Protein AF-A0A330LZ28-F1 (afdb_monomer_lite)

InterPro domains:
  IPR025592 Domain of unknown function DUF4347 [PF14252] (84-257)

Structure (mmCIF, N/CA/C/O backbone):
data_AF-A0A330LZ28-F1
#
_entry.id   AF-A0A330LZ28-F1
#
loop_
_atom_site.group_PDB
_atom_site.id
_atom_site.type_symbol
_atom_site.label_atom_id
_atom_site.label_alt_id
_atom_site.label_comp_id
_atom_site.label_asym_id
_atom_site.label_entity_id
_atom_site.label_seq_id
_atom_site.pdbx_PDB_ins_code
_atom_site.Cartn_x
_atom_site.Cartn_y
_atom_site.Cartn_z
_atom_site.occupancy
_atom_site.B_iso_or_equiv
_atom_site.auth_seq_id
_atom_site.auth_comp_id
_atom_site.auth_asym_id
_atom_site.auth_atom_id
_atom_site.pdbx_PDB_model_num
ATOM 1 N N . MET A 1 1 ? -1.054 68.279 38.147 1.00 44.41 1 MET A N 1
ATOM 2 C CA . MET A 1 1 ? -0.330 67.172 38.807 1.00 44.41 1 MET A CA 1
ATOM 3 C C . MET A 1 1 ? -1.171 65.896 38.725 1.00 44.41 1 MET A C 1
ATOM 5 O O . MET A 1 1 ? -1.962 65.645 39.617 1.00 44.41 1 MET A O 1
ATOM 9 N N . LYS A 1 2 ? -1.091 65.166 37.601 1.00 44.94 2 LYS A N 1
ATOM 10 C CA . LYS A 1 2 ? -1.650 63.811 37.381 1.00 44.94 2 LYS A CA 1
ATOM 11 C C . LYS A 1 2 ? -0.916 63.187 36.177 1.00 44.94 2 LYS A C 1
ATOM 13 O O . LYS A 1 2 ? -1.488 63.042 35.106 1.00 44.94 2 LYS A O 1
ATOM 18 N N . LEU A 1 3 ? 0.381 62.918 36.327 1.00 41.97 3 LEU A N 1
ATOM 19 C CA . LEU A 1 3 ? 1.186 62.176 35.338 1.00 41.97 3 LEU A CA 1
ATOM 20 C C . LEU A 1 3 ? 1.828 60.906 35.932 1.00 41.97 3 LEU A C 1
ATOM 22 O O . LEU A 1 3 ? 2.335 60.079 35.183 1.00 41.97 3 LEU A O 1
ATOM 26 N N . ASP A 1 4 ? 1.683 60.671 37.239 1.00 47.91 4 ASP A N 1
ATOM 27 C CA . ASP A 1 4 ? 2.346 59.556 37.933 1.00 47.91 4 ASP A CA 1
ATOM 28 C C . ASP A 1 4 ? 1.531 58.249 37.966 1.00 47.91 4 ASP A C 1
ATOM 30 O O . ASP A 1 4 ? 2.013 57.229 38.448 1.00 47.91 4 ASP A O 1
ATOM 34 N N . LEU A 1 5 ? 0.305 58.235 37.422 1.00 47.84 5 LEU A N 1
ATOM 35 C CA . LEU A 1 5 ? -0.572 57.053 37.474 1.00 47.84 5 LEU A CA 1
ATOM 36 C C . LEU A 1 5 ? -0.539 56.165 36.218 1.00 47.84 5 LEU A C 1
ATOM 38 O O . LEU A 1 5 ? -1.107 55.077 36.233 1.00 47.84 5 LEU A O 1
ATOM 42 N N . ILE A 1 6 ? 0.103 56.601 35.129 1.00 50.81 6 ILE A N 1
ATOM 43 C CA . ILE A 1 6 ? 0.089 55.886 33.834 1.00 50.81 6 ILE A CA 1
ATOM 44 C C . ILE A 1 6 ? 1.321 54.974 33.677 1.00 50.81 6 ILE A C 1
ATOM 46 O O . ILE A 1 6 ? 1.246 53.902 33.075 1.00 50.81 6 ILE A O 1
ATOM 50 N N . TYR A 1 7 ? 2.447 55.352 34.286 1.00 50.38 7 TYR A N 1
ATOM 51 C CA . TYR A 1 7 ? 3.717 54.624 34.214 1.00 50.38 7 TYR A CA 1
ATOM 52 C C . TYR A 1 7 ? 3.671 53.151 34.679 1.00 50.38 7 TYR A C 1
ATOM 54 O O . TYR A 1 7 ? 4.219 52.295 33.976 1.00 50.38 7 TYR A O 1
ATOM 62 N N . PRO A 1 8 ? 3.004 52.793 35.800 1.00 53.44 8 PRO A N 1
ATOM 63 C CA . PRO A 1 8 ? 2.973 51.399 36.248 1.00 53.44 8 PRO A CA 1
ATOM 64 C C . PRO A 1 8 ? 2.146 50.498 35.319 1.00 53.44 8 PRO A C 1
ATOM 66 O O . PRO A 1 8 ? 2.500 49.337 35.118 1.00 53.44 8 PRO A O 1
ATOM 69 N N . TRP A 1 9 ? 1.102 51.032 34.677 1.00 47.72 9 TRP A N 1
ATOM 70 C CA . TRP A 1 9 ? 0.282 50.277 33.725 1.00 47.72 9 TRP A CA 1
ATOM 71 C C . TRP A 1 9 ? 1.016 49.997 32.412 1.00 47.72 9 TRP A C 1
ATOM 73 O O . TRP A 1 9 ? 0.902 48.897 31.880 1.00 47.72 9 TRP A O 1
ATOM 83 N N . ILE A 1 10 ? 1.840 50.931 31.928 1.00 53.31 10 ILE A N 1
ATOM 84 C CA . ILE A 1 10 ? 2.678 50.727 30.732 1.00 53.31 10 ILE A CA 1
ATOM 85 C C . ILE A 1 10 ? 3.751 49.655 30.988 1.00 53.31 10 ILE A C 1
ATOM 87 O O . ILE A 1 10 ? 3.993 48.792 30.140 1.00 53.31 10 ILE A O 1
ATOM 91 N N . LEU A 1 11 ? 4.371 49.653 32.172 1.00 51.84 11 LEU A N 1
ATOM 92 C CA . LEU A 1 11 ? 5.351 48.628 32.550 1.00 51.84 11 LEU A CA 1
ATOM 93 C C . LEU A 1 11 ? 4.713 47.241 32.711 1.00 51.84 11 LEU A C 1
ATOM 95 O O . LEU A 1 11 ? 5.314 46.240 32.323 1.00 51.84 11 LEU A O 1
ATOM 99 N N . LEU A 1 12 ? 3.481 47.168 33.219 1.00 55.78 12 LEU A N 1
ATOM 100 C CA . LEU A 1 12 ? 2.731 45.913 33.304 1.00 55.78 12 LEU A CA 1
ATOM 101 C C . LEU A 1 12 ? 2.303 45.406 31.924 1.00 55.78 12 LEU A C 1
ATOM 103 O O . LEU A 1 12 ? 2.471 44.221 31.641 1.00 55.78 12 LEU A O 1
ATOM 107 N N . LEU A 1 13 ? 1.839 46.295 31.041 1.00 50.72 13 LEU A N 1
ATOM 108 C CA . LEU A 1 13 ? 1.456 45.939 29.675 1.00 50.72 13 LEU A CA 1
ATOM 109 C C . LEU A 1 13 ? 2.663 45.424 28.879 1.00 50.72 13 LEU A C 1
ATOM 111 O O . LEU A 1 13 ? 2.575 44.400 28.211 1.00 50.72 13 LEU A O 1
ATOM 115 N N . THR A 1 14 ? 3.823 46.075 29.003 1.00 52.28 14 THR A N 1
ATOM 116 C CA . THR A 1 14 ? 5.058 45.635 28.331 1.00 52.28 14 THR A CA 1
ATOM 117 C C . THR A 1 14 ? 5.591 44.314 28.889 1.00 52.28 14 THR A C 1
ATOM 119 O O . THR A 1 14 ? 6.052 43.478 28.112 1.00 52.28 14 THR A O 1
ATOM 122 N N . ARG A 1 15 ? 5.476 44.061 30.203 1.00 53.75 15 ARG A N 1
ATOM 123 C CA . ARG A 1 15 ? 5.802 42.749 30.801 1.00 53.75 15 ARG A CA 1
ATOM 124 C C . ARG A 1 15 ? 4.851 41.649 30.338 1.00 53.75 15 ARG A C 1
ATOM 126 O O . ARG A 1 15 ? 5.309 40.549 30.039 1.00 53.75 15 ARG A O 1
ATOM 133 N N . TRP A 1 16 ? 3.558 41.951 30.253 1.00 55.31 16 TRP A N 1
ATOM 134 C CA . TRP A 1 16 ? 2.532 41.013 29.806 1.00 55.31 16 TRP A CA 1
ATOM 135 C C . TRP A 1 16 ? 2.703 40.654 28.325 1.00 55.31 16 TRP A C 1
ATOM 137 O O . TRP A 1 16 ? 2.819 39.477 27.999 1.00 55.31 16 TRP A O 1
ATOM 147 N N . VAL A 1 17 ? 2.876 41.649 27.446 1.00 51.03 17 VAL A N 1
ATOM 148 C CA . VAL A 1 17 ? 3.174 41.452 26.014 1.00 51.03 17 VAL A CA 1
ATOM 149 C C . VAL A 1 17 ? 4.456 40.629 25.835 1.00 51.03 17 VAL A C 1
ATOM 151 O O . VAL A 1 17 ? 4.484 39.672 25.067 1.00 51.03 17 VAL A O 1
ATOM 154 N N . ARG A 1 18 ? 5.517 40.926 26.595 1.00 49.94 18 ARG A N 1
ATOM 155 C CA . ARG A 1 18 ? 6.791 40.195 26.496 1.00 49.94 18 ARG A CA 1
ATOM 156 C C . ARG A 1 18 ? 6.688 38.741 26.965 1.00 49.94 18 ARG A C 1
ATOM 158 O O . ARG A 1 18 ? 7.391 37.897 26.424 1.00 49.94 18 ARG A O 1
ATOM 165 N N . SER A 1 19 ? 5.832 38.446 27.943 1.00 55.16 19 SER A N 1
ATOM 166 C CA . SER A 1 19 ? 5.595 37.080 28.423 1.00 55.16 19 SER A CA 1
ATOM 167 C C . SER A 1 19 ? 4.648 36.290 27.520 1.00 55.16 19 SER A C 1
ATOM 169 O O . SER A 1 19 ? 4.798 35.078 27.415 1.00 55.16 19 SER A O 1
ATOM 171 N N . PHE A 1 20 ? 3.677 36.956 26.893 1.00 53.53 20 PHE A N 1
ATOM 172 C CA . PHE A 1 20 ? 2.659 36.311 26.064 1.00 53.53 20 PHE A CA 1
ATOM 173 C C . PHE A 1 20 ? 3.178 35.984 24.657 1.00 53.53 20 PHE A C 1
ATOM 175 O O . PHE A 1 20 ? 2.853 34.939 24.104 1.00 53.53 20 PHE A O 1
ATOM 182 N N . PHE A 1 21 ? 4.042 36.836 24.094 1.00 47.00 21 PHE A N 1
ATOM 183 C CA . PHE A 1 21 ? 4.591 36.650 22.746 1.00 47.00 21 PHE A CA 1
ATOM 184 C C . PHE A 1 21 ? 5.965 35.965 22.703 1.00 47.00 21 PHE A C 1
ATOM 186 O O . PHE A 1 21 ? 6.439 35.640 21.614 1.00 47.00 21 PHE A O 1
ATOM 193 N N . SER A 1 22 ? 6.609 35.708 23.849 1.00 46.09 22 SER A N 1
ATOM 194 C CA . SER A 1 22 ? 7.903 35.006 23.894 1.00 46.09 22 SER A CA 1
ATOM 195 C C . SER A 1 22 ? 7.905 33.592 23.292 1.00 46.09 22 SER A C 1
ATOM 197 O O . SER A 1 22 ? 8.952 33.224 22.757 1.00 46.09 22 SER A O 1
ATOM 199 N N . PRO A 1 23 ? 6.802 32.810 23.289 1.00 44.66 23 PRO A N 1
ATOM 200 C CA . PRO A 1 23 ? 6.788 31.506 22.630 1.00 44.66 23 PRO A CA 1
ATOM 201 C C . PRO A 1 23 ? 6.429 31.585 21.138 1.00 44.66 23 PRO A C 1
ATOM 203 O O . PRO A 1 23 ? 6.679 30.629 20.413 1.00 44.66 23 PRO A O 1
ATOM 206 N N . LEU A 1 24 ? 5.838 32.695 20.669 1.00 44.69 24 LEU A N 1
ATOM 207 C CA . LEU A 1 24 ? 5.251 32.786 19.324 1.00 44.69 24 LEU A CA 1
ATOM 208 C C . LEU A 1 24 ? 6.240 33.215 18.226 1.00 44.69 24 LEU A C 1
ATOM 210 O O . LEU A 1 24 ? 5.930 33.075 17.047 1.00 44.69 24 LEU A O 1
ATOM 214 N N . PHE A 1 25 ? 7.423 33.731 18.574 1.00 48.66 25 PHE A N 1
ATOM 215 C CA . PHE A 1 25 ? 8.347 34.315 17.595 1.00 48.66 25 PHE A CA 1
ATOM 216 C C . PHE A 1 25 ? 9.802 33.930 17.888 1.00 48.66 25 PHE A C 1
ATOM 218 O O . PHE A 1 25 ? 10.513 34.610 18.627 1.00 48.66 25 PHE A O 1
ATOM 225 N N . SER A 1 26 ? 10.258 32.827 17.288 1.00 48.47 26 SER A N 1
ATOM 226 C CA . SER A 1 26 ? 11.643 32.344 17.412 1.00 48.47 26 SER A CA 1
ATOM 227 C C . SER A 1 26 ? 12.653 33.123 16.550 1.00 48.47 26 SER A C 1
ATOM 229 O O . SER A 1 26 ? 13.856 32.957 16.748 1.00 48.47 26 SER A O 1
ATOM 231 N N . ASP A 1 27 ? 12.208 33.990 15.635 1.00 45.44 27 ASP A N 1
ATOM 232 C CA . ASP A 1 27 ? 13.095 34.736 14.733 1.00 45.44 27 ASP A CA 1
ATOM 233 C C . ASP A 1 27 ? 13.202 36.218 15.123 1.00 45.44 27 ASP A C 1
ATOM 235 O O . ASP A 1 27 ? 12.382 37.070 14.773 1.00 45.44 27 ASP A O 1
ATOM 239 N N . ARG A 1 28 ? 14.253 36.547 15.883 1.00 48.22 28 ARG A N 1
ATOM 240 C CA . ARG A 1 28 ? 14.475 37.889 16.459 1.00 48.22 28 ARG A CA 1
ATOM 241 C C . ARG A 1 28 ? 14.844 38.971 15.433 1.00 48.22 28 ARG A C 1
ATOM 243 O O . ARG A 1 28 ? 14.928 40.143 15.800 1.00 48.22 28 ARG A O 1
ATOM 250 N N . HIS A 1 29 ? 15.063 38.619 14.165 1.00 46.75 29 HIS A N 1
ATOM 251 C CA . HIS A 1 29 ? 15.613 39.539 13.163 1.00 46.75 29 HIS A CA 1
ATOM 252 C C . HIS A 1 29 ? 14.582 40.445 12.468 1.00 46.75 29 HIS A C 1
ATOM 254 O O . HIS A 1 29 ? 14.954 41.522 11.999 1.00 46.75 29 HIS A O 1
ATOM 260 N N . HIS A 1 30 ? 13.296 40.079 12.435 1.00 49.94 30 HIS A N 1
ATOM 261 C CA . HIS A 1 30 ? 12.263 40.897 11.778 1.00 49.94 30 HIS A CA 1
ATOM 262 C C . HIS A 1 30 ? 11.615 41.940 12.703 1.00 49.94 30 HIS A C 1
ATOM 264 O O . HIS A 1 30 ? 11.260 43.032 12.255 1.00 49.94 30 HIS A O 1
ATOM 270 N N . LEU A 1 31 ? 11.531 41.652 14.006 1.00 45.00 31 LEU A N 1
ATOM 271 C CA . LEU A 1 31 ? 10.940 42.549 15.004 1.00 45.00 31 LEU A CA 1
ATOM 272 C C . LEU A 1 31 ? 11.772 43.816 15.227 1.00 45.00 31 LEU A C 1
ATOM 274 O O . LEU A 1 31 ? 11.200 44.896 15.320 1.00 45.00 31 LEU A O 1
ATOM 278 N N . SER A 1 32 ? 13.107 43.729 15.253 1.00 45.16 32 SER A N 1
ATOM 279 C CA . SER A 1 32 ? 13.953 44.910 15.491 1.00 45.16 32 SER A CA 1
ATOM 280 C C . SER A 1 32 ? 13.838 45.956 14.376 1.00 45.16 32 SER A C 1
ATOM 282 O O . SER A 1 32 ? 13.826 47.147 14.672 1.00 45.16 32 SER A O 1
ATOM 284 N N . LYS A 1 33 ? 13.662 45.525 13.116 1.00 52.75 33 LYS A N 1
ATOM 285 C CA . LYS A 1 33 ? 13.437 46.410 11.956 1.00 52.75 33 LYS A CA 1
ATOM 286 C C . LYS A 1 33 ? 12.041 47.038 11.931 1.00 52.75 33 LYS A C 1
ATOM 288 O O . LYS A 1 33 ? 11.885 48.166 11.468 1.00 52.75 33 LYS A O 1
ATOM 293 N N . LEU A 1 34 ? 11.023 46.312 12.395 1.00 50.34 34 LEU A N 1
ATOM 294 C CA . LEU A 1 34 ? 9.657 46.833 12.530 1.00 50.34 34 LEU A CA 1
ATOM 295 C C . LEU A 1 34 ? 9.568 47.842 13.679 1.00 50.34 34 LEU A C 1
ATOM 297 O O . LEU A 1 34 ? 9.008 48.921 13.517 1.00 50.34 34 LEU A O 1
ATOM 301 N N . ILE A 1 35 ? 10.209 47.524 14.803 1.00 48.62 35 ILE A N 1
ATOM 302 C CA . ILE A 1 35 ? 10.287 48.383 15.983 1.00 48.62 35 ILE A CA 1
ATOM 303 C C . ILE A 1 35 ? 11.119 49.639 15.689 1.00 48.62 35 ILE A C 1
ATOM 305 O O . ILE A 1 35 ? 10.705 50.730 16.062 1.00 48.62 35 ILE A O 1
ATOM 309 N N . SER A 1 36 ? 12.229 49.542 14.946 1.00 49.47 36 SER A N 1
ATOM 310 C CA . SER A 1 36 ? 13.043 50.717 14.595 1.00 49.47 36 SER A CA 1
ATOM 311 C C . SER A 1 36 ? 12.322 51.718 13.685 1.00 49.47 36 SER A C 1
ATOM 313 O O . SER A 1 36 ? 12.690 52.886 13.673 1.00 49.47 36 SER A O 1
ATOM 315 N N . LYS A 1 37 ? 11.300 51.287 12.929 1.00 51.12 37 LYS A N 1
ATOM 316 C CA . LYS A 1 37 ? 10.465 52.171 12.094 1.00 51.12 37 LYS A CA 1
ATOM 317 C C . LYS A 1 37 ? 9.334 52.864 12.866 1.00 51.12 37 LYS A C 1
ATOM 319 O O . LYS A 1 37 ? 8.725 53.781 12.328 1.00 51.12 37 LYS A O 1
ATOM 324 N N . LEU A 1 38 ? 9.056 52.447 14.104 1.00 47.19 38 LEU A N 1
ATOM 325 C CA . LEU A 1 38 ? 8.025 53.037 14.971 1.00 47.19 38 LEU A CA 1
ATOM 326 C C . LEU A 1 38 ? 8.547 54.213 15.816 1.00 47.19 38 LEU A C 1
ATOM 328 O O . LEU A 1 38 ? 7.766 54.857 16.513 1.00 47.19 38 LEU A O 1
ATOM 332 N N . PHE A 1 39 ? 9.847 54.511 15.746 1.00 51.72 39 PHE A N 1
ATOM 333 C CA . PHE A 1 39 ? 10.470 55.635 16.438 1.00 51.72 39 PHE A CA 1
ATOM 334 C C . PHE A 1 39 ? 10.937 56.672 15.420 1.00 51.72 39 PHE A C 1
ATOM 336 O O . PHE A 1 39 ? 11.931 56.469 14.725 1.00 51.72 39 PHE A O 1
ATOM 343 N N . PHE A 1 40 ? 10.224 57.791 15.332 1.00 46.59 40 PHE A N 1
ATOM 344 C CA . PHE A 1 40 ? 10.685 58.955 14.584 1.00 46.59 40 PHE A CA 1
ATOM 345 C C . PHE A 1 40 ? 11.465 59.864 15.538 1.00 46.59 40 PHE A C 1
ATOM 347 O O . PHE A 1 40 ? 10.956 60.244 16.591 1.00 46.59 40 PHE A O 1
ATOM 354 N N . ARG A 1 41 ? 12.727 60.158 15.211 1.00 42.91 41 ARG A N 1
ATOM 355 C CA . ARG A 1 41 ? 13.612 60.990 16.035 1.00 42.91 41 ARG A CA 1
ATOM 356 C C . ARG A 1 41 ? 13.706 62.377 15.413 1.00 42.91 41 ARG A C 1
ATOM 358 O O . ARG A 1 41 ? 14.399 62.553 14.417 1.00 42.91 41 ARG A O 1
ATOM 365 N N . GLU A 1 42 ? 13.042 63.350 16.025 1.00 41.38 42 GLU A N 1
ATOM 366 C CA . GLU A 1 42 ? 13.175 64.766 15.684 1.00 41.38 42 GLU A CA 1
ATOM 367 C C . GLU A 1 42 ? 13.855 65.479 16.864 1.00 41.38 42 GLU A C 1
ATOM 369 O O . GLU A 1 42 ? 13.243 65.775 17.891 1.00 41.38 42 GLU A O 1
ATOM 374 N N . GLY A 1 43 ? 15.177 65.652 16.760 1.00 58.59 43 GLY A N 1
ATOM 375 C CA . GLY A 1 43 ? 16.018 66.203 17.831 1.00 58.59 43 GLY A CA 1
ATOM 376 C C . GLY A 1 43 ? 16.136 65.313 19.082 1.00 58.59 43 GLY A C 1
ATOM 377 O O . GLY A 1 43 ? 16.054 64.085 19.005 1.00 58.59 43 GLY A O 1
ATOM 378 N N . ASP A 1 44 ? 16.352 65.942 20.244 1.00 43.84 44 ASP A N 1
ATOM 379 C CA . ASP A 1 44 ? 16.569 65.285 21.552 1.00 43.84 44 ASP A CA 1
ATOM 380 C C . ASP A 1 44 ? 15.273 64.899 22.293 1.00 43.84 44 ASP A C 1
ATOM 382 O O . ASP A 1 44 ? 15.280 64.622 23.493 1.00 43.84 44 ASP A O 1
ATOM 386 N N . LYS A 1 45 ? 14.131 64.851 21.597 1.00 40.75 45 LYS A N 1
ATOM 387 C CA . LYS A 1 45 ? 12.858 64.404 22.177 1.00 40.75 45 LYS A CA 1
ATOM 388 C C . LYS A 1 45 ? 12.391 63.121 21.498 1.00 40.75 45 LYS A C 1
ATOM 390 O O . LYS A 1 45 ? 12.143 63.091 20.299 1.00 40.75 45 LYS A O 1
ATOM 395 N N . VAL A 1 46 ? 12.228 62.060 22.289 1.00 48.22 46 VAL A N 1
ATOM 396 C CA . VAL A 1 46 ? 11.537 60.837 21.859 1.00 48.22 46 VAL A CA 1
ATOM 397 C C . VAL A 1 46 ? 10.037 61.090 21.980 1.00 48.22 46 VAL A C 1
ATOM 399 O O . VAL A 1 46 ? 9.505 61.160 23.088 1.00 48.22 46 VAL A O 1
ATOM 402 N N . THR A 1 47 ? 9.343 61.258 20.857 1.00 49.53 47 THR A N 1
ATOM 403 C CA . THR A 1 47 ? 7.878 61.291 20.831 1.00 49.53 47 THR A CA 1
ATOM 404 C C . THR A 1 47 ? 7.352 59.861 20.751 1.00 49.53 47 THR A C 1
ATOM 406 O O . THR A 1 47 ? 7.648 59.103 19.829 1.00 49.53 47 THR A O 1
ATOM 409 N N . TYR A 1 48 ? 6.589 59.456 21.765 1.00 50.09 48 TYR A N 1
ATOM 410 C CA . TYR A 1 48 ? 5.926 58.158 21.777 1.00 50.09 48 TYR A CA 1
ATOM 411 C C . TYR A 1 48 ? 4.806 58.183 20.738 1.00 50.09 48 TYR A C 1
ATOM 413 O O . TYR A 1 48 ? 3.874 58.981 20.850 1.00 50.09 48 TYR A O 1
ATOM 421 N N . LEU A 1 49 ? 4.887 57.306 19.736 1.00 52.81 49 LEU A N 1
ATOM 422 C CA . LEU A 1 49 ? 3.756 56.998 18.867 1.00 52.81 49 LEU A CA 1
ATOM 423 C C . LEU A 1 49 ? 2.569 56.652 19.775 1.00 52.81 49 LEU A C 1
ATOM 425 O O . LEU A 1 49 ? 2.659 55.719 20.577 1.00 52.81 49 LEU A O 1
ATOM 429 N N . SER A 1 50 ? 1.507 57.465 19.720 1.00 57.06 50 SER A N 1
ATOM 430 C CA . SER A 1 50 ? 0.366 57.350 20.636 1.00 57.06 50 SER A CA 1
ATOM 431 C C . SER A 1 50 ? -0.111 55.897 20.694 1.00 57.06 50 SER A C 1
ATOM 433 O O . SER A 1 50 ? -0.205 55.240 19.657 1.00 57.06 50 SER A O 1
ATOM 435 N N . GLY A 1 51 ? -0.388 55.375 21.894 1.00 54.25 51 GLY A N 1
ATOM 436 C CA . GLY A 1 51 ? -0.740 53.961 22.095 1.00 54.25 51 GLY A CA 1
ATOM 437 C C . GLY A 1 51 ? -1.888 53.462 21.205 1.00 54.25 51 GLY A C 1
ATOM 438 O O . GLY A 1 51 ? -1.981 52.267 20.944 1.00 54.25 51 GLY A O 1
ATOM 439 N N . LEU A 1 52 ? -2.696 54.381 20.666 1.00 56.62 52 LEU A N 1
ATOM 440 C CA . LEU A 1 52 ? -3.716 54.128 19.654 1.00 56.62 52 LEU A CA 1
ATOM 441 C C . LEU A 1 52 ? -3.144 53.536 18.351 1.00 56.62 52 LEU A C 1
ATOM 443 O O . LEU A 1 52 ? -3.728 52.603 17.816 1.00 56.62 52 LEU A O 1
ATOM 447 N N . LEU A 1 53 ? -1.991 54.009 17.858 1.00 57.78 53 LEU A N 1
ATOM 448 C CA . LEU A 1 53 ? -1.403 53.505 16.608 1.00 57.78 53 LEU A CA 1
ATOM 449 C C . LEU A 1 53 ? -0.855 52.079 16.769 1.00 57.78 53 LEU A C 1
ATOM 451 O O . LEU A 1 53 ? -1.026 51.245 15.886 1.00 57.78 53 LEU A O 1
ATOM 455 N N . VAL A 1 54 ? -0.247 51.778 17.922 1.00 63.09 54 VAL A N 1
ATOM 456 C CA . VAL A 1 54 ? 0.211 50.417 18.256 1.00 63.09 54 VAL A CA 1
ATOM 457 C C . VAL A 1 54 ? -0.984 49.473 18.390 1.00 63.09 54 VAL A C 1
ATOM 459 O O . VAL A 1 54 ? -0.938 48.353 17.887 1.00 63.09 54 VAL A O 1
ATOM 462 N N . LEU A 1 55 ? -2.076 49.938 19.007 1.00 61.72 55 LEU A N 1
ATOM 463 C CA . LEU A 1 55 ? -3.311 49.167 19.120 1.00 61.72 55 LEU A CA 1
ATOM 464 C C . LEU A 1 55 ? -3.930 48.884 17.742 1.00 61.72 55 LEU A C 1
ATOM 466 O O . LEU A 1 55 ? -4.339 47.756 17.491 1.00 61.72 55 LEU A O 1
ATOM 470 N N . ILE A 1 56 ? -3.949 49.871 16.838 1.00 65.94 56 ILE A N 1
ATOM 471 C CA . ILE A 1 56 ? -4.459 49.721 15.465 1.00 65.94 56 ILE A CA 1
ATOM 472 C C . ILE A 1 56 ? -3.612 48.721 14.671 1.00 65.94 56 ILE A C 1
ATOM 474 O O . ILE A 1 56 ? -4.171 47.850 14.011 1.00 65.94 56 ILE A O 1
ATOM 478 N N . ILE A 1 57 ? -2.280 48.784 14.771 1.00 65.50 57 ILE A N 1
ATOM 479 C CA . ILE A 1 57 ? -1.394 47.821 14.098 1.00 65.50 57 ILE A CA 1
ATOM 480 C C . ILE A 1 57 ? -1.613 46.408 14.655 1.00 65.50 57 ILE A C 1
ATOM 482 O O . ILE A 1 57 ? -1.746 45.471 13.874 1.00 65.50 57 ILE A O 1
ATOM 486 N N . CYS A 1 58 ? -1.728 46.246 15.979 1.00 61.47 58 CYS A N 1
ATOM 487 C CA . CYS A 1 58 ? -2.062 44.956 16.591 1.00 61.47 58 CYS A CA 1
ATOM 488 C C . CYS A 1 58 ? -3.449 44.442 16.173 1.00 61.47 58 CYS A C 1
ATOM 490 O O . CYS A 1 58 ? -3.621 43.250 15.947 1.00 61.47 58 CYS A O 1
ATOM 492 N N . LEU A 1 59 ? -4.449 45.316 16.053 1.00 60.78 59 LEU A N 1
ATOM 493 C CA . LEU A 1 59 ? -5.784 44.934 15.588 1.00 60.78 59 LEU A CA 1
ATOM 494 C C . LEU A 1 59 ? -5.762 44.496 14.118 1.00 60.78 59 LEU A C 1
ATOM 496 O O . LEU A 1 59 ? -6.401 43.502 13.775 1.00 60.78 59 LEU A O 1
ATOM 500 N N . MET A 1 60 ? -4.984 45.171 13.269 1.00 59.50 60 MET A N 1
ATOM 501 C CA . MET A 1 60 ? -4.832 44.798 11.861 1.00 59.50 60 MET A CA 1
ATOM 502 C C . MET A 1 60 ? -4.052 43.491 11.674 1.00 59.50 60 MET A C 1
ATOM 504 O O . MET A 1 60 ? -4.436 42.681 10.831 1.00 59.50 60 MET A O 1
ATOM 508 N N . THR A 1 61 ? -3.016 43.224 12.478 1.00 56.16 61 THR A N 1
ATOM 509 C CA . THR A 1 61 ? -2.316 41.927 12.439 1.00 56.16 61 THR A CA 1
ATOM 510 C C . THR A 1 61 ? -3.193 40.790 12.964 1.00 56.16 61 THR A C 1
ATOM 512 O O . THR A 1 61 ? -3.173 39.700 12.398 1.00 56.16 61 THR A O 1
ATOM 515 N N . VAL A 1 62 ? -4.032 41.040 13.978 1.00 52.84 62 VAL A N 1
ATOM 516 C CA . VAL A 1 62 ? -5.031 40.067 14.459 1.00 52.84 62 VAL A CA 1
ATOM 517 C C . VAL A 1 62 ? -6.118 39.802 13.409 1.00 52.84 62 VAL A C 1
ATOM 519 O O . VAL A 1 62 ? -6.531 38.655 13.246 1.00 52.84 62 VAL A O 1
ATOM 522 N N . GLN A 1 63 ? -6.573 40.815 12.663 1.00 45.69 63 GLN A N 1
ATOM 523 C CA . GLN A 1 63 ? -7.521 40.606 11.559 1.00 45.69 63 GLN A CA 1
ATOM 524 C C . GLN A 1 63 ? -6.908 39.804 10.407 1.00 45.69 63 GLN A C 1
ATOM 526 O O . GLN A 1 63 ? -7.583 38.932 9.867 1.00 45.69 63 GLN A O 1
ATOM 531 N N . GLN A 1 64 ? -5.637 40.039 10.062 1.00 45.56 64 GLN A N 1
ATOM 532 C CA . GLN A 1 64 ? -4.940 39.220 9.065 1.00 45.56 64 GLN A CA 1
ATOM 533 C C . GLN A 1 64 ? -4.747 37.774 9.540 1.00 45.56 64 GLN A C 1
ATOM 535 O O . GLN A 1 64 ? -4.946 36.860 8.750 1.00 45.56 64 GLN A O 1
ATOM 540 N N . ALA A 1 65 ? -4.458 37.545 10.827 1.00 47.38 65 ALA A N 1
ATOM 541 C CA . ALA A 1 65 ? -4.386 36.192 11.384 1.00 47.38 65 ALA A CA 1
ATOM 542 C C . ALA A 1 65 ? -5.738 35.455 11.301 1.00 47.38 65 ALA A C 1
ATOM 544 O O . ALA A 1 65 ? -5.777 34.296 10.903 1.00 47.38 65 ALA A O 1
ATOM 545 N N . LYS A 1 66 ? -6.857 36.145 11.573 1.00 38.91 66 LYS A N 1
ATOM 546 C CA . LYS A 1 66 ? -8.210 35.575 11.421 1.00 38.91 66 LYS A CA 1
ATOM 547 C C . LYS A 1 66 ? -8.611 35.312 9.968 1.00 38.91 66 LYS A C 1
ATOM 549 O O . LYS A 1 66 ? -9.384 34.396 9.720 1.00 38.91 66 LYS A O 1
ATOM 554 N N . ALA A 1 67 ? -8.110 36.101 9.018 1.00 42.22 67 ALA A N 1
ATOM 555 C CA . ALA A 1 67 ? -8.358 35.876 7.594 1.00 42.22 67 ALA A CA 1
ATOM 556 C C . ALA A 1 67 ? -7.579 34.664 7.049 1.00 42.22 67 ALA A C 1
ATOM 558 O O . ALA A 1 67 ? -8.044 34.017 6.120 1.00 42.22 67 ALA A O 1
ATOM 559 N N . VAL A 1 68 ? -6.433 34.327 7.653 1.00 38.84 68 VAL A N 1
ATOM 560 C CA . VAL A 1 68 ? -5.646 33.126 7.313 1.00 38.84 68 VAL A CA 1
ATOM 561 C C . VAL A 1 68 ? -6.233 31.853 7.946 1.00 38.84 68 VAL A C 1
ATOM 563 O O .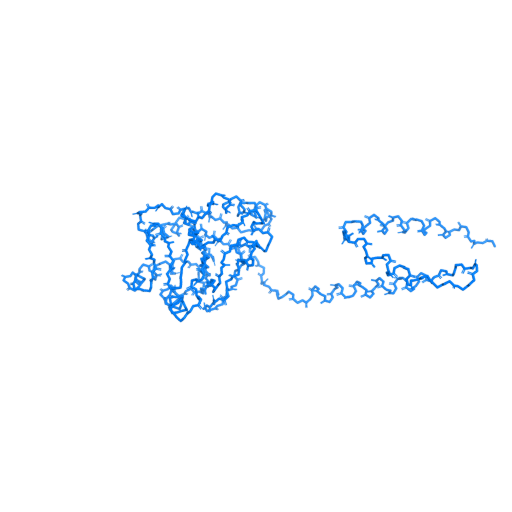 VAL A 1 68 ? -6.029 30.763 7.426 1.00 38.84 68 VAL A O 1
ATOM 566 N N . GLU A 1 69 ? -7.026 31.969 9.014 1.00 43.72 69 GLU A N 1
ATOM 567 C CA . GLU A 1 69 ? -7.759 30.835 9.607 1.00 43.72 69 GLU A CA 1
ATOM 568 C C . GLU A 1 69 ? -9.033 30.443 8.835 1.00 43.72 69 GLU A C 1
ATOM 570 O O . GLU A 1 69 ? -9.703 29.486 9.216 1.00 43.72 69 GLU A O 1
ATOM 575 N N . HIS A 1 70 ? -9.380 31.143 7.749 1.00 35.47 70 HIS A N 1
ATOM 576 C CA . HIS A 1 70 ? -10.647 30.954 7.042 1.00 35.47 70 HIS A CA 1
ATOM 577 C C . HIS A 1 70 ? -10.473 30.439 5.605 1.00 35.47 70 HIS A C 1
ATOM 579 O O . HIS A 1 70 ? -11.049 30.984 4.670 1.00 35.47 70 HIS A O 1
ATOM 585 N N . GLU A 1 71 ? -9.706 29.361 5.438 1.00 35.03 71 GLU A N 1
ATOM 586 C CA . GLU A 1 71 ? -9.776 28.495 4.247 1.00 35.03 71 GLU A CA 1
ATOM 587 C C . GLU A 1 71 ? -9.427 27.029 4.575 1.00 35.03 71 GLU A C 1
ATOM 589 O O . GLU A 1 71 ? -8.906 26.279 3.756 1.00 35.03 71 GLU A O 1
ATOM 594 N N . THR A 1 72 ? -9.722 26.585 5.801 1.00 32.28 72 THR A N 1
ATOM 595 C CA . THR A 1 72 ? -9.866 25.158 6.096 1.00 32.28 72 THR A CA 1
ATOM 596 C C . THR A 1 72 ? -11.303 24.759 5.808 1.00 32.28 72 THR A C 1
ATOM 598 O O . THR A 1 72 ? -12.223 25.022 6.583 1.00 32.28 72 THR A O 1
ATOM 601 N N . GLU A 1 73 ? -11.488 24.138 4.650 1.00 30.58 73 GLU A N 1
ATOM 602 C CA . GLU A 1 73 ? -12.669 23.360 4.304 1.00 30.58 73 GLU A CA 1
ATOM 603 C C . GLU A 1 73 ? -13.071 22.481 5.503 1.00 30.58 73 GLU A C 1
ATOM 605 O O . GLU A 1 73 ? -12.294 21.660 5.998 1.00 30.58 73 GLU A O 1
ATOM 610 N N . TYR A 1 74 ? -14.263 22.738 6.044 1.00 31.17 74 TYR A N 1
ATOM 611 C CA . TYR A 1 74 ? -14.829 22.002 7.170 1.00 31.17 74 TYR A CA 1
ATOM 612 C C . TYR A 1 74 ? -15.115 20.562 6.723 1.00 31.17 74 TYR A C 1
ATOM 614 O O . TYR A 1 74 ? -16.201 20.262 6.227 1.00 31.17 74 TYR A O 1
ATOM 622 N N . LEU A 1 75 ? -14.160 19.653 6.926 1.00 35.19 75 LEU A N 1
ATOM 623 C CA . LEU A 1 75 ? -14.455 18.223 6.922 1.00 35.19 75 LEU A CA 1
ATOM 624 C C . LEU A 1 75 ? -15.404 17.939 8.099 1.00 35.19 75 LEU A C 1
ATOM 626 O O . LEU A 1 75 ? -15.116 18.357 9.229 1.00 35.19 75 LEU A O 1
ATOM 630 N N . PRO A 1 76 ? -16.556 17.284 7.873 1.00 35.12 76 PRO A N 1
ATOM 631 C CA . PRO A 1 76 ? -17.520 17.045 8.932 1.00 35.12 76 PRO A CA 1
ATOM 632 C C . PRO A 1 76 ? -16.904 16.213 10.061 1.00 35.12 76 PRO A C 1
ATOM 634 O O . PRO A 1 76 ? -16.011 15.387 9.872 1.00 35.12 76 PRO A O 1
ATOM 637 N N . ALA A 1 77 ? -17.408 16.469 11.263 1.00 38.41 77 ALA A N 1
ATOM 638 C CA . ALA A 1 77 ? -16.951 15.899 12.516 1.00 38.41 77 ALA A CA 1
ATOM 639 C C . ALA A 1 77 ? -16.767 14.367 12.480 1.00 38.41 77 ALA A C 1
ATOM 641 O O . ALA A 1 77 ? -17.718 13.619 12.275 1.00 38.41 77 ALA A O 1
ATOM 642 N N . ASN A 1 78 ? -15.542 13.934 12.794 1.00 48.91 78 ASN A N 1
ATOM 643 C CA . ASN A 1 78 ? -15.193 12.699 13.507 1.00 48.91 78 ASN A CA 1
ATOM 644 C C . ASN A 1 78 ? -15.977 11.435 13.106 1.00 48.91 78 ASN A C 1
ATOM 646 O O . ASN A 1 78 ? -16.606 10.782 13.942 1.00 48.91 78 ASN A O 1
ATOM 650 N N . ILE A 1 79 ? -15.876 11.034 11.842 1.00 53.06 79 ILE A N 1
ATOM 651 C CA . ILE A 1 79 ? -15.930 9.605 11.543 1.00 53.06 79 ILE A CA 1
ATOM 652 C C . ILE A 1 79 ? -14.628 9.034 12.108 1.00 53.06 79 ILE A C 1
ATOM 654 O O . ILE A 1 79 ? -13.556 9.457 11.691 1.00 53.06 79 ILE A O 1
ATOM 658 N N . ALA A 1 80 ? -14.709 8.122 13.077 1.00 59.66 80 ALA A N 1
ATOM 659 C CA . ALA A 1 80 ? -13.530 7.416 13.569 1.00 59.66 80 ALA A CA 1
ATOM 660 C C . ALA A 1 80 ? -12.833 6.736 12.380 1.00 59.66 80 ALA A C 1
ATOM 662 O O . ALA A 1 80 ? -13.347 5.758 11.835 1.00 59.66 80 ALA A O 1
ATOM 663 N N . GLU A 1 81 ? -11.706 7.290 11.935 1.00 77.81 81 GLU A N 1
ATOM 664 C CA . GLU A 1 81 ? -10.939 6.712 10.838 1.00 77.81 81 GLU A CA 1
ATOM 665 C C . GLU A 1 81 ? -10.174 5.506 11.390 1.00 77.81 81 GLU A C 1
ATOM 667 O O . GLU A 1 81 ? -9.348 5.642 12.304 1.00 77.81 81 GLU A O 1
ATOM 672 N N . THR A 1 82 ? -10.457 4.320 10.851 1.00 89.56 82 THR A N 1
ATOM 673 C CA . THR A 1 82 ? -9.623 3.144 11.106 1.00 89.56 82 THR A CA 1
ATOM 674 C C . THR A 1 82 ? -8.607 3.034 9.981 1.00 89.56 82 THR A C 1
ATOM 676 O O . THR A 1 82 ? -8.965 2.826 8.822 1.00 89.56 82 THR A O 1
ATOM 679 N N . GLU A 1 83 ? -7.335 3.183 10.329 1.00 90.94 83 GLU A N 1
ATOM 680 C CA . GLU A 1 83 ? -6.210 3.134 9.404 1.00 90.94 83 GLU A CA 1
ATOM 681 C C . GLU A 1 83 ? -5.462 1.803 9.571 1.00 90.94 83 GLU A C 1
ATOM 683 O O . GLU A 1 83 ? -4.991 1.467 10.662 1.00 90.94 83 GLU A O 1
ATOM 688 N N . LEU A 1 84 ? -5.323 1.045 8.484 1.00 94.88 84 LEU A N 1
ATOM 689 C CA . LEU A 1 84 ? -4.445 -0.121 8.417 1.00 94.88 84 LEU A CA 1
ATOM 690 C C . LEU A 1 84 ? -3.203 0.240 7.603 1.00 94.88 84 LEU A C 1
ATOM 692 O O . LEU A 1 84 ? -3.300 0.617 6.440 1.00 94.88 84 LEU A O 1
ATOM 696 N N . ILE A 1 85 ? -2.027 0.095 8.207 1.00 95.25 85 ILE A N 1
ATOM 697 C CA . ILE A 1 85 ? -0.739 0.351 7.563 1.00 95.25 85 ILE A CA 1
ATOM 698 C C . ILE A 1 85 ? -0.009 -0.972 7.408 1.00 95.25 85 ILE A C 1
ATOM 700 O O . ILE A 1 85 ? 0.286 -1.650 8.392 1.00 95.25 85 ILE A O 1
ATOM 704 N N . ILE A 1 86 ? 0.312 -1.322 6.173 1.00 97.12 86 ILE A N 1
ATOM 705 C CA . ILE A 1 86 ? 1.099 -2.495 5.823 1.00 97.12 86 ILE A CA 1
ATOM 706 C C . ILE A 1 86 ? 2.489 -2.021 5.420 1.00 97.12 86 ILE A C 1
ATOM 708 O O . ILE A 1 86 ? 2.627 -1.188 4.528 1.00 97.12 86 ILE A O 1
ATOM 712 N N . ILE A 1 87 ? 3.517 -2.540 6.085 1.00 96.62 87 ILE A N 1
ATOM 713 C CA . ILE A 1 87 ? 4.914 -2.214 5.795 1.00 96.62 87 ILE A CA 1
ATOM 714 C C . ILE A 1 87 ? 5.597 -3.466 5.260 1.00 96.62 87 ILE A C 1
ATOM 716 O O . ILE A 1 87 ? 5.615 -4.509 5.919 1.00 96.62 87 ILE A O 1
ATOM 720 N N . ASP A 1 88 ? 6.172 -3.360 4.069 1.00 96.88 88 ASP A N 1
ATOM 721 C CA . ASP A 1 88 ? 7.084 -4.378 3.576 1.00 96.88 88 ASP A CA 1
ATOM 722 C C . ASP A 1 88 ? 8.429 -4.271 4.312 1.00 96.88 88 ASP A C 1
ATOM 724 O O . ASP A 1 88 ? 8.994 -3.179 4.384 1.00 96.88 88 ASP A O 1
ATOM 728 N N . PRO A 1 89 ? 8.968 -5.359 4.883 1.00 94.38 89 PRO A N 1
ATOM 729 C CA . PRO A 1 89 ? 10.202 -5.294 5.659 1.00 94.38 89 PRO A CA 1
ATOM 730 C C . PRO A 1 89 ? 11.459 -5.083 4.804 1.00 94.38 89 PRO A C 1
ATOM 732 O O . PRO A 1 89 ? 12.519 -4.865 5.383 1.00 94.38 89 PRO A O 1
ATOM 735 N N . ALA A 1 90 ? 11.377 -5.163 3.468 1.00 92.69 90 ALA A N 1
ATOM 736 C CA . ALA A 1 90 ? 12.518 -4.921 2.590 1.00 92.69 90 ALA A CA 1
ATOM 737 C C . ALA A 1 90 ? 12.831 -3.432 2.412 1.00 92.69 90 ALA A C 1
ATOM 739 O O . ALA A 1 90 ? 13.924 -3.120 1.949 1.00 92.69 90 ALA A O 1
ATOM 740 N N . VAL A 1 91 ? 11.919 -2.521 2.791 1.00 90.56 91 VAL A N 1
ATOM 741 C CA . VAL A 1 91 ? 12.248 -1.089 2.848 1.00 90.56 91 VAL A CA 1
ATOM 742 C C . VAL A 1 91 ? 13.435 -0.857 3.770 1.00 90.56 91 VAL A C 1
ATOM 744 O O . VAL A 1 91 ? 13.642 -1.587 4.737 1.00 90.56 91 VAL A O 1
ATOM 747 N N . HIS A 1 92 ? 14.207 0.189 3.502 1.00 87.19 92 HIS A N 1
ATOM 748 C CA . HIS A 1 92 ? 15.290 0.576 4.394 1.00 87.19 92 HIS A CA 1
ATOM 749 C C . HIS A 1 92 ? 14.750 0.926 5.792 1.00 87.19 92 HIS A C 1
ATOM 751 O O . HIS A 1 92 ? 13.694 1.537 5.907 1.00 87.19 92 HIS A O 1
ATOM 757 N N . ASP A 1 93 ? 15.456 0.534 6.856 1.00 87.00 93 ASP A N 1
ATOM 758 C CA . ASP A 1 93 ? 15.113 0.811 8.261 1.00 87.00 93 ASP A CA 1
ATOM 759 C C . ASP A 1 93 ? 13.599 0.770 8.600 1.00 87.00 93 ASP A C 1
ATOM 761 O O . ASP A 1 93 ? 13.035 1.745 9.117 1.00 87.00 93 ASP A O 1
ATOM 765 N N . PRO A 1 94 ? 12.908 -0.367 8.388 1.00 89.12 94 PRO A N 1
ATOM 766 C CA . PRO A 1 94 ? 11.454 -0.472 8.560 1.00 89.12 94 PRO A CA 1
ATOM 767 C C . PRO A 1 94 ? 11.010 -0.184 10.005 1.00 89.12 94 PRO A C 1
ATOM 769 O O . PRO A 1 94 ? 9.909 0.313 10.259 1.00 89.12 94 PRO A O 1
ATOM 772 N N . TYR A 1 95 ? 11.894 -0.436 10.976 1.00 87.81 95 TYR A N 1
ATOM 773 C CA . TYR A 1 95 ? 11.657 -0.111 12.379 1.00 87.81 95 TYR A CA 1
ATOM 774 C C . TYR A 1 95 ? 11.602 1.402 12.629 1.00 87.81 95 TYR A C 1
ATOM 776 O O . TYR A 1 95 ? 10.791 1.855 13.433 1.00 87.81 95 TYR A O 1
ATOM 784 N N . MET A 1 96 ? 12.398 2.207 11.918 1.00 84.88 96 MET A N 1
ATOM 785 C CA . MET A 1 96 ? 12.346 3.667 12.042 1.00 84.88 96 MET A CA 1
ATOM 786 C C . MET A 1 96 ? 11.012 4.224 11.546 1.00 84.88 96 MET A C 1
ATOM 788 O O . MET A 1 96 ? 10.439 5.097 12.202 1.00 84.88 96 MET A O 1
ATOM 792 N N . LEU A 1 97 ? 10.479 3.679 10.447 1.00 85.12 97 LEU A N 1
ATOM 793 C CA . LEU A 1 97 ? 9.138 4.015 9.964 1.00 85.12 97 LEU A CA 1
ATOM 794 C C . LEU A 1 97 ? 8.082 3.682 11.019 1.00 85.12 97 LEU A C 1
ATOM 796 O O . LEU A 1 97 ? 7.288 4.544 11.392 1.00 85.12 97 LEU A O 1
ATOM 800 N N . TYR A 1 98 ? 8.122 2.472 11.578 1.00 89.25 98 TYR A N 1
ATOM 801 C CA . TYR A 1 98 ? 7.214 2.073 12.653 1.00 89.25 98 TYR A CA 1
ATOM 802 C C . TYR A 1 98 ? 7.295 2.989 13.882 1.00 89.25 98 TYR A C 1
ATOM 804 O O . TYR A 1 98 ? 6.259 3.391 14.414 1.00 89.25 98 TYR A O 1
ATOM 812 N N . GLN A 1 99 ? 8.499 3.371 14.314 1.00 85.81 99 GLN A N 1
ATOM 813 C CA . GLN A 1 99 ? 8.680 4.261 15.462 1.00 85.81 99 GLN A CA 1
ATOM 814 C C . GLN A 1 99 ? 8.142 5.668 15.187 1.00 85.81 99 GLN A C 1
ATOM 816 O O . GLN A 1 99 ? 7.491 6.254 16.054 1.00 85.81 99 GLN A O 1
ATOM 821 N N . ALA A 1 100 ? 8.359 6.198 13.982 1.00 81.75 100 ALA A N 1
ATOM 822 C CA . ALA A 1 100 ? 7.826 7.494 13.577 1.00 81.75 100 ALA A CA 1
ATOM 823 C C . ALA A 1 100 ? 6.291 7.493 13.522 1.00 81.75 100 ALA A C 1
ATOM 825 O O . ALA A 1 100 ? 5.652 8.403 14.054 1.00 81.75 100 ALA A O 1
ATOM 826 N N . LEU A 1 101 ? 5.700 6.438 12.959 1.00 84.88 101 LEU A N 1
ATOM 827 C CA . LEU A 1 101 ? 4.251 6.247 12.921 1.00 84.88 101 LEU A CA 1
ATOM 828 C C . LEU A 1 101 ? 3.675 6.121 14.336 1.00 84.88 101 LEU A C 1
ATOM 830 O O . LEU A 1 101 ? 2.740 6.835 14.692 1.00 84.88 101 LEU A O 1
ATOM 834 N N . LYS A 1 102 ? 4.289 5.311 15.207 1.00 83.12 102 LYS A N 1
ATOM 835 C CA . LYS A 1 102 ? 3.879 5.221 16.616 1.00 83.12 102 LYS A CA 1
ATOM 836 C C . LYS A 1 102 ? 3.979 6.550 17.360 1.00 83.12 102 LYS A C 1
ATOM 838 O O . LYS A 1 102 ? 3.117 6.838 18.190 1.00 83.12 102 LYS A O 1
ATOM 843 N N . ALA A 1 103 ? 5.011 7.351 17.099 1.00 78.31 103 ALA A N 1
ATOM 844 C CA . ALA A 1 103 ? 5.162 8.667 17.712 1.00 78.31 103 ALA A CA 1
ATOM 845 C C . ALA A 1 103 ? 4.044 9.628 17.276 1.00 78.31 103 ALA A C 1
ATOM 847 O O . ALA A 1 103 ? 3.447 10.273 18.139 1.00 78.31 103 ALA A O 1
ATOM 848 N N . LYS A 1 104 ? 3.700 9.648 15.978 1.00 74.00 104 LYS A N 1
ATOM 849 C CA . LYS A 1 104 ? 2.547 10.390 15.437 1.00 74.00 104 LYS A CA 1
ATOM 850 C C . LYS A 1 104 ? 1.266 10.030 16.193 1.00 74.00 104 LYS A C 1
ATOM 852 O O . LYS A 1 104 ? 0.563 10.909 16.680 1.00 74.00 104 LYS A O 1
ATOM 857 N N . PHE A 1 105 ? 0.993 8.738 16.381 1.00 73.62 105 PHE A N 1
ATOM 858 C CA . PHE A 1 105 ? -0.236 8.298 17.053 1.00 73.62 105 PHE A CA 1
ATOM 859 C C . PHE A 1 105 ? -0.280 8.662 18.535 1.00 73.62 105 PHE A C 1
ATOM 861 O O . PHE A 1 105 ? -1.333 9.056 19.028 1.00 73.62 105 PHE A O 1
ATOM 868 N N . LYS A 1 106 ? 0.859 8.625 19.240 1.00 70.81 106 LYS A N 1
ATOM 869 C CA . LYS A 1 106 ? 0.930 9.127 20.622 1.00 70.81 106 LYS A CA 1
ATOM 870 C C . LYS A 1 106 ? 0.602 10.621 20.717 1.00 70.81 106 LYS A C 1
ATOM 872 O O . LYS A 1 106 ? 0.004 11.046 21.697 1.00 70.81 106 LYS A O 1
ATOM 877 N N . GLN A 1 107 ? 0.967 11.419 19.717 1.00 62.09 107 GLN A N 1
ATOM 878 C CA . GLN A 1 107 ? 0.645 12.850 19.695 1.00 62.09 107 GLN A CA 1
ATOM 879 C C . GLN A 1 107 ? -0.843 13.118 19.420 1.00 62.09 107 GLN A C 1
ATOM 881 O O . GLN A 1 107 ? -1.365 14.141 19.854 1.00 62.09 107 GLN A O 1
ATOM 886 N N . HIS A 1 108 ? -1.542 12.187 18.765 1.00 61.97 108 HIS A N 1
ATOM 887 C CA . HIS A 1 108 ? -2.969 12.289 18.448 1.00 61.97 108 HIS A CA 1
ATOM 888 C C . HIS A 1 108 ? -3.893 11.565 19.445 1.00 61.97 108 HIS A C 1
ATOM 890 O O . HIS A 1 108 ? -5.059 11.351 19.123 1.00 61.97 108 HIS A O 1
ATOM 896 N N . LEU A 1 109 ? -3.432 11.248 20.666 1.00 51.84 109 LEU A N 1
ATOM 897 C CA . LEU A 1 109 ? -4.177 10.536 21.732 1.00 51.84 109 LEU A CA 1
ATOM 898 C C . LEU A 1 109 ? -5.492 11.205 22.220 1.00 51.84 109 LEU A C 1
ATOM 900 O O . LEU A 1 109 ? -6.068 10.763 23.209 1.00 51.84 109 LEU A O 1
ATOM 904 N N . GLY A 1 110 ? -5.991 12.239 21.536 1.00 50.94 110 GLY A N 1
ATOM 905 C CA . GLY A 1 110 ? -7.320 12.832 21.732 1.00 50.94 110 GLY A CA 1
ATOM 906 C C . GLY A 1 110 ? -8.294 12.650 20.557 1.00 50.94 110 GLY A C 1
ATOM 907 O O . GLY A 1 110 ? -9.401 13.176 20.621 1.00 50.94 110 GLY A O 1
ATOM 908 N N . GLN A 1 111 ? -7.908 11.955 19.478 1.00 56.28 111 GLN A N 1
ATOM 909 C CA . GLN A 1 111 ? -8.773 11.670 18.323 1.00 56.28 111 GLN A CA 1
ATOM 910 C C . GLN A 1 111 ? -9.165 10.185 18.300 1.00 56.28 111 GLN A C 1
ATOM 912 O O . GLN A 1 111 ? -8.338 9.325 18.592 1.00 56.28 111 GLN A O 1
ATOM 917 N N . ASN A 1 112 ? -10.409 9.872 17.920 1.00 58.06 112 ASN A N 1
ATOM 918 C CA . ASN A 1 112 ? -10.969 8.507 17.869 1.00 58.06 112 ASN A CA 1
ATOM 919 C C . ASN A 1 112 ? -10.387 7.627 16.739 1.00 58.06 112 ASN A C 1
ATOM 921 O O . ASN A 1 112 ? -11.031 6.677 16.296 1.00 58.06 112 ASN A O 1
ATOM 925 N N . ASN A 1 113 ? -9.186 7.926 16.251 1.00 68.81 113 ASN A N 1
ATOM 926 C CA . ASN A 1 113 ? -8.559 7.188 15.166 1.00 68.81 113 ASN A CA 1
ATOM 927 C C . ASN A 1 113 ? -7.959 5.879 15.682 1.00 68.81 113 ASN A C 1
ATOM 929 O O . ASN A 1 113 ? -7.147 5.870 16.612 1.00 68.81 113 ASN A O 1
ATOM 933 N N . LYS A 1 114 ? -8.332 4.765 15.052 1.00 82.94 114 LYS A N 1
ATOM 934 C CA . LYS A 1 114 ? -7.762 3.444 15.333 1.00 82.94 114 LYS A CA 1
ATOM 935 C C . LYS A 1 114 ? -6.719 3.137 14.271 1.00 82.94 114 LYS A C 1
ATOM 937 O O . LYS A 1 114 ? -7.083 2.870 13.134 1.00 82.94 114 LYS A O 1
ATOM 942 N N . THR A 1 115 ? -5.440 3.118 14.631 1.00 86.62 115 THR A N 1
ATOM 943 C CA . THR A 1 115 ? -4.388 2.734 13.680 1.00 86.62 115 THR A CA 1
ATOM 944 C C . THR A 1 115 ? -3.777 1.384 14.027 1.00 86.62 115 THR A C 1
ATOM 946 O O . THR A 1 115 ? -3.364 1.148 15.165 1.00 86.62 115 THR A O 1
ATOM 949 N N . LYS A 1 116 ? -3.670 0.504 13.030 1.00 91.62 116 LYS A N 1
ATOM 950 C CA . LYS A 1 116 ? -2.988 -0.789 13.121 1.00 91.62 116 LYS A CA 1
ATOM 951 C C . LYS A 1 116 ? -1.841 -0.834 12.118 1.00 91.62 116 LYS A C 1
ATOM 953 O O . LYS A 1 116 ? -2.026 -0.503 10.955 1.00 91.62 116 LYS A O 1
ATOM 958 N N . ILE A 1 117 ? -0.663 -1.265 12.569 1.00 93.56 117 ILE A N 1
ATOM 959 C CA . ILE A 1 117 ? 0.504 -1.483 11.705 1.00 93.56 117 ILE A CA 1
ATOM 960 C C . ILE A 1 117 ? 0.771 -2.986 11.625 1.00 93.56 117 ILE A C 1
ATOM 962 O O . ILE A 1 117 ? 0.842 -3.650 12.660 1.00 93.56 117 ILE A O 1
ATOM 966 N N . VAL A 1 118 ? 0.939 -3.509 10.413 1.00 95.94 118 VAL A N 1
ATOM 967 C CA . VAL A 1 118 ? 1.270 -4.909 10.130 1.00 95.94 118 VAL A CA 1
ATOM 968 C C . VAL A 1 118 ? 2.502 -4.954 9.232 1.00 95.94 118 VAL A C 1
ATOM 970 O O . VAL A 1 118 ? 2.575 -4.242 8.235 1.00 95.94 118 VAL A O 1
ATOM 973 N N . PHE A 1 119 ? 3.467 -5.806 9.569 1.00 97.44 119 PHE A N 1
ATOM 974 C CA . PHE A 1 119 ? 4.591 -6.106 8.685 1.00 97.44 119 PHE A CA 1
ATOM 975 C C . PHE A 1 119 ? 4.265 -7.314 7.816 1.00 97.44 119 PHE A C 1
ATOM 977 O O . PHE A 1 119 ? 3.764 -8.322 8.323 1.00 97.44 119 PHE A O 1
ATOM 984 N N . LEU A 1 120 ? 4.579 -7.230 6.524 1.00 98.06 120 LEU A N 1
ATOM 985 C CA . LEU A 1 120 ? 4.577 -8.413 5.672 1.00 98.06 120 LEU A CA 1
ATOM 986 C C . LEU A 1 120 ? 5.687 -9.370 6.109 1.00 98.06 120 LEU A C 1
ATOM 988 O O . LEU A 1 120 ? 6.747 -8.962 6.582 1.00 98.06 120 LEU A O 1
ATOM 992 N N . ARG A 1 121 ? 5.446 -10.663 5.927 1.00 97.88 121 ARG A N 1
ATOM 993 C CA . ARG A 1 121 ? 6.468 -11.700 6.043 1.00 97.88 121 ARG A CA 1
ATOM 994 C C . ARG A 1 121 ? 7.006 -12.005 4.645 1.00 97.88 121 ARG A C 1
ATOM 996 O O . ARG A 1 121 ? 6.179 -12.263 3.766 1.00 97.88 121 ARG A O 1
ATOM 1003 N N . PRO A 1 122 ? 8.334 -11.973 4.431 1.00 95.31 122 PRO A N 1
ATOM 1004 C CA . PRO A 1 122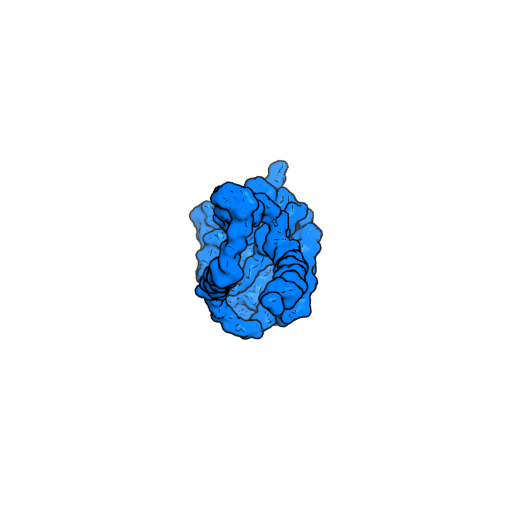 ? 8.937 -12.324 3.149 1.00 95.31 122 PRO A CA 1
ATOM 1005 C C . PRO A 1 122 ? 8.532 -13.724 2.680 1.00 95.31 122 PRO A C 1
ATOM 1007 O O . PRO A 1 122 ? 8.214 -14.583 3.500 1.00 95.31 122 PRO A O 1
ATOM 1010 N N . GLU A 1 123 ? 8.548 -13.935 1.364 1.00 93.31 123 GLU A N 1
ATOM 1011 C CA . GLU A 1 123 ? 8.329 -15.222 0.681 1.00 93.31 123 GLU A CA 1
ATOM 1012 C C . GLU A 1 123 ? 6.912 -15.812 0.805 1.00 93.31 123 GLU A C 1
ATOM 1014 O O . GLU A 1 123 ? 6.601 -16.818 0.168 1.00 93.31 123 GLU A O 1
ATOM 1019 N N . LEU A 1 124 ? 6.013 -15.170 1.555 1.00 97.00 124 LEU A N 1
ATOM 1020 C CA . LEU A 1 124 ? 4.595 -15.525 1.597 1.00 97.00 124 LEU A CA 1
ATOM 1021 C C . LEU A 1 124 ? 3.785 -14.719 0.576 1.00 97.00 124 LEU A C 1
ATOM 1023 O O . LEU A 1 124 ? 4.113 -13.573 0.276 1.00 97.00 124 LEU A O 1
ATOM 1027 N N . GLU A 1 125 ? 2.669 -15.284 0.101 1.00 97.62 125 GLU A N 1
ATOM 1028 C CA . GLU A 1 125 ? 1.797 -14.618 -0.878 1.00 97.62 125 GLU A CA 1
ATOM 1029 C C . GLU A 1 125 ? 1.323 -13.229 -0.399 1.00 97.62 125 GLU A C 1
ATOM 1031 O O . GLU A 1 125 ? 0.594 -13.143 0.597 1.00 97.62 125 GLU A O 1
ATOM 1036 N N . PRO A 1 126 ? 1.695 -12.129 -1.083 1.00 97.31 126 PRO A N 1
ATOM 1037 C CA . PRO A 1 126 ? 1.451 -10.774 -0.586 1.00 97.31 126 PRO A CA 1
ATOM 1038 C C . PRO A 1 126 ? -0.029 -10.429 -0.420 1.00 97.31 126 PRO A C 1
ATOM 1040 O O . PRO A 1 126 ? -0.443 -9.966 0.644 1.00 97.31 126 PRO A O 1
ATOM 1043 N N . LEU A 1 127 ? -0.853 -10.695 -1.440 1.00 98.06 127 LEU A N 1
ATOM 1044 C CA . LEU A 1 127 ? -2.278 -10.353 -1.399 1.00 98.06 127 LEU A CA 1
ATOM 1045 C C . LEU A 1 127 ? -3.032 -11.166 -0.337 1.00 98.06 127 LEU A C 1
ATOM 1047 O O . LEU A 1 127 ? -3.940 -10.652 0.316 1.00 98.06 127 LEU A O 1
ATOM 1051 N N . GLN A 1 128 ? -2.599 -12.403 -0.080 1.00 98.38 128 GLN A N 1
ATOM 1052 C CA . GLN A 1 128 ? -3.121 -13.220 1.012 1.00 98.38 128 GLN A CA 1
ATOM 1053 C C . GLN A 1 128 ? -2.848 -12.585 2.382 1.00 98.38 128 GLN A C 1
ATOM 1055 O O . GLN A 1 128 ? -3.722 -12.599 3.253 1.00 98.38 128 GLN A O 1
ATOM 1060 N N . GLN A 1 129 ? -1.646 -12.043 2.590 1.00 98.25 129 GLN A N 1
ATOM 1061 C CA . GLN A 1 129 ? -1.286 -11.367 3.837 1.00 98.25 129 GLN A CA 1
ATOM 1062 C C . GLN A 1 129 ? -2.091 -10.078 4.028 1.00 98.25 129 GLN A C 1
ATOM 1064 O O . GLN A 1 129 ? -2.623 -9.862 5.117 1.00 98.25 129 GLN A O 1
ATOM 1069 N N . ILE A 1 130 ? -2.240 -9.274 2.969 1.00 98.19 130 ILE A N 1
ATOM 1070 C CA . ILE A 1 130 ? -3.057 -8.050 2.979 1.00 98.19 130 ILE A CA 1
ATOM 1071 C C . ILE A 1 130 ? -4.503 -8.385 3.349 1.00 98.19 130 ILE A C 1
ATOM 1073 O O . ILE A 1 130 ? -5.060 -7.806 4.280 1.00 98.19 130 ILE A O 1
ATOM 1077 N N . ARG A 1 131 ? -5.087 -9.387 2.688 1.00 97.69 131 ARG A N 1
ATOM 1078 C CA . ARG A 1 131 ? -6.439 -9.867 2.978 1.00 97.69 131 ARG A CA 1
ATOM 1079 C C . ARG A 1 131 ? -6.614 -10.305 4.432 1.00 97.69 131 ARG A C 1
ATOM 1081 O O . ARG A 1 131 ? -7.613 -9.962 5.056 1.00 97.69 131 ARG A O 1
ATOM 1088 N N . ASN A 1 132 ? -5.667 -11.067 4.977 1.00 97.38 132 ASN A N 1
ATOM 1089 C CA . ASN A 1 132 ? -5.735 -11.516 6.369 1.00 97.38 132 ASN A CA 1
ATOM 1090 C C . ASN A 1 132 ? -5.654 -10.331 7.342 1.00 97.38 132 ASN A C 1
ATOM 1092 O O . ASN A 1 132 ? -6.453 -10.242 8.268 1.00 97.38 132 ASN A O 1
ATOM 1096 N N . ALA A 1 133 ? -4.753 -9.378 7.086 1.00 96.81 133 ALA A N 1
ATOM 1097 C CA . ALA A 1 133 ? -4.631 -8.170 7.897 1.00 96.81 133 ALA A CA 1
ATOM 1098 C C . ALA A 1 133 ? -5.923 -7.332 7.900 1.00 96.81 133 ALA A C 1
ATOM 1100 O O . ALA A 1 133 ? -6.287 -6.782 8.944 1.00 96.81 133 ALA A O 1
ATOM 1101 N N . ILE A 1 134 ? -6.623 -7.274 6.760 1.00 96.88 134 ILE A N 1
ATOM 1102 C CA . ILE A 1 134 ? -7.937 -6.631 6.635 1.00 96.88 134 ILE A CA 1
ATOM 1103 C C . ILE A 1 134 ? -8.990 -7.377 7.460 1.00 96.88 134 ILE A C 1
ATOM 1105 O O . ILE A 1 134 ? -9.687 -6.749 8.243 1.00 96.88 134 ILE A O 1
ATOM 1109 N N . LYS A 1 135 ? -9.072 -8.711 7.368 1.00 94.25 135 LYS A N 1
ATOM 1110 C CA . LYS A 1 135 ? -10.043 -9.513 8.145 1.00 94.25 135 LYS A CA 1
ATOM 1111 C C . LYS A 1 135 ? -9.893 -9.332 9.657 1.00 94.25 135 LYS A C 1
ATOM 1113 O O . LYS A 1 135 ? -10.887 -9.315 10.376 1.00 94.25 135 LYS A O 1
ATOM 1118 N N . ASP A 1 136 ? -8.668 -9.119 10.124 1.00 91.50 136 ASP A N 1
ATOM 1119 C CA . ASP A 1 136 ? -8.366 -8.872 11.536 1.00 91.50 136 ASP A CA 1
ATOM 1120 C C . ASP A 1 136 ? -8.605 -7.406 11.970 1.00 91.50 136 ASP A C 1
ATOM 1122 O O . ASP A 1 136 ? -8.168 -7.005 13.057 1.00 91.50 136 ASP A O 1
ATOM 1126 N N . THR A 1 137 ? -9.196 -6.565 11.111 1.00 90.00 137 THR A N 1
ATOM 1127 C CA . THR A 1 137 ? -9.356 -5.119 11.328 1.00 90.00 137 THR A CA 1
ATOM 1128 C C . THR A 1 137 ? -10.702 -4.633 10.778 1.00 90.00 137 THR A C 1
ATOM 1130 O O . THR A 1 137 ? -10.898 -4.547 9.574 1.00 90.00 137 THR A O 1
ATOM 1133 N N . ALA A 1 138 ? -11.644 -4.284 11.654 1.00 86.94 138 ALA A N 1
ATOM 1134 C CA . ALA A 1 138 ? -12.965 -3.807 11.235 1.00 86.94 138 ALA A CA 1
ATOM 1135 C C . ALA A 1 138 ? -12.955 -2.330 10.794 1.00 86.94 138 ALA A C 1
ATOM 1137 O O . ALA A 1 138 ? -12.139 -1.544 11.276 1.00 86.94 138 ALA A O 1
ATOM 1138 N N . ASP A 1 139 ? -13.905 -1.956 9.931 1.00 90.44 139 ASP A N 1
ATOM 1139 C CA . ASP A 1 139 ? -14.236 -0.571 9.555 1.00 90.44 139 ASP A CA 1
ATOM 1140 C C . ASP A 1 139 ? -13.069 0.268 9.004 1.00 90.44 139 ASP A C 1
ATOM 1142 O O . ASP A 1 139 ? -12.990 1.475 9.248 1.00 90.44 139 ASP A O 1
ATOM 1146 N N . ILE A 1 140 ? -12.160 -0.360 8.249 1.00 94.38 140 ILE A N 1
ATOM 1147 C CA . ILE A 1 140 ? -11.000 0.307 7.640 1.00 94.38 140 ILE A CA 1
ATOM 1148 C C . ILE A 1 140 ? -11.475 1.371 6.648 1.00 94.38 140 ILE A C 1
ATOM 1150 O O . ILE A 1 140 ? -12.061 1.045 5.616 1.00 94.38 140 ILE A O 1
ATOM 1154 N N . SER A 1 141 ? -11.191 2.636 6.949 1.00 94.06 141 SER A N 1
ATOM 1155 C CA . SER A 1 141 ? -11.434 3.779 6.062 1.00 94.06 141 SER A CA 1
ATOM 1156 C C . SER A 1 141 ? -10.190 4.183 5.271 1.00 94.06 141 SER A C 1
ATOM 1158 O O . SER A 1 141 ? -10.296 4.954 4.326 1.00 94.06 141 SER A O 1
ATOM 1160 N N . GLN A 1 142 ? -9.013 3.682 5.652 1.00 93.75 142 GLN A N 1
ATOM 1161 C CA . GLN A 1 142 ? -7.766 3.938 4.941 1.00 93.75 142 GLN A CA 1
ATOM 1162 C C . GLN A 1 142 ? -6.836 2.725 5.035 1.00 93.75 142 GLN A C 1
ATOM 1164 O O . GLN A 1 142 ? -6.501 2.267 6.131 1.00 93.75 142 GLN A O 1
ATOM 1169 N N . LEU A 1 143 ? -6.374 2.242 3.886 1.00 96.50 143 LEU A N 1
ATOM 1170 C CA . LEU A 1 143 ? -5.310 1.253 3.768 1.00 96.50 143 LEU A CA 1
ATOM 1171 C C . LEU A 1 143 ? -4.068 1.921 3.177 1.00 96.50 143 LEU A C 1
ATOM 1173 O O . LEU A 1 143 ? -4.085 2.401 2.049 1.00 96.50 143 LEU A O 1
ATOM 1177 N N . SER A 1 144 ? -2.970 1.922 3.923 1.00 96.19 144 SER A N 1
ATOM 1178 C CA . SER A 1 144 ? -1.679 2.428 3.459 1.00 96.19 144 SER A CA 1
ATOM 1179 C C . SER A 1 144 ? -0.703 1.267 3.288 1.00 96.19 144 SER A C 1
ATOM 1181 O O . SER A 1 144 ? -0.504 0.493 4.220 1.00 96.19 144 SER A O 1
ATOM 1183 N N . ILE A 1 145 ? -0.055 1.155 2.131 1.00 97.25 145 ILE A N 1
ATOM 1184 C CA . ILE A 1 145 ? 1.013 0.180 1.874 1.00 97.25 145 ILE A CA 1
ATOM 1185 C C . ILE A 1 145 ? 2.316 0.948 1.683 1.00 97.25 145 ILE A C 1
ATOM 1187 O O . ILE A 1 145 ? 2.383 1.838 0.839 1.00 97.25 145 ILE A O 1
ATOM 1191 N N . VAL A 1 146 ? 3.342 0.611 2.463 1.00 95.19 146 VAL A N 1
ATOM 1192 C CA . VAL A 1 146 ? 4.671 1.231 2.412 1.00 95.19 146 VAL A CA 1
ATOM 1193 C C . VAL A 1 146 ? 5.681 0.200 1.943 1.00 95.19 146 VAL A C 1
ATOM 1195 O O . VAL A 1 146 ? 5.914 -0.791 2.637 1.00 95.19 146 VAL A O 1
ATOM 1198 N N . SER A 1 147 ? 6.265 0.425 0.767 1.00 95.19 147 SER A N 1
ATOM 1199 C CA . SER A 1 147 ? 7.243 -0.493 0.197 1.00 95.19 147 SER A CA 1
ATOM 1200 C C . SER A 1 147 ? 8.183 0.158 -0.820 1.00 95.19 147 SER A C 1
ATOM 1202 O O . SER A 1 147 ? 8.010 1.308 -1.220 1.00 95.19 147 SER A O 1
ATOM 1204 N N . HIS A 1 148 ? 9.163 -0.614 -1.285 1.00 93.88 148 HIS A N 1
ATOM 1205 C CA . HIS A 1 148 ? 9.866 -0.333 -2.522 1.00 93.88 148 HIS A CA 1
ATOM 1206 C C . HIS A 1 148 ? 8.929 -0.394 -3.730 1.00 93.88 148 HIS A C 1
ATOM 1208 O O . HIS A 1 148 ? 8.045 -1.247 -3.818 1.00 93.88 148 HIS A O 1
ATOM 1214 N N . ALA A 1 149 ? 9.148 0.499 -4.692 1.00 94.50 149 ALA A N 1
ATOM 1215 C CA . ALA A 1 149 ? 8.424 0.494 -5.954 1.00 94.50 149 ALA A CA 1
ATOM 1216 C C . ALA A 1 149 ? 9.301 0.958 -7.122 1.00 94.50 149 ALA A C 1
ATOM 1218 O O . ALA A 1 149 ? 10.409 1.475 -6.949 1.00 94.50 149 ALA A O 1
ATOM 1219 N N . SER A 1 150 ? 8.782 0.731 -8.322 1.00 94.00 150 SER A N 1
ATOM 1220 C CA . SER A 1 150 ? 9.270 1.271 -9.584 1.00 94.00 150 SER A CA 1
ATOM 1221 C C . SER A 1 150 ? 8.076 1.543 -10.507 1.00 94.00 150 SER A C 1
ATOM 1223 O O . SER A 1 150 ? 6.943 1.189 -10.185 1.00 94.00 150 SER A O 1
ATOM 1225 N N . ASN A 1 151 ? 8.304 2.189 -11.651 1.00 95.62 151 ASN A N 1
ATOM 1226 C CA . ASN A 1 151 ? 7.246 2.574 -12.589 1.00 95.62 151 ASN A CA 1
ATOM 1227 C C . ASN A 1 151 ? 6.378 1.371 -13.026 1.00 95.62 151 ASN A C 1
ATOM 1229 O O . ASN A 1 151 ? 6.773 0.604 -13.903 1.00 95.62 151 ASN A O 1
ATOM 1233 N N . GLY A 1 152 ? 5.181 1.245 -12.443 1.00 96.94 152 GLY A N 1
ATOM 1234 C CA . GLY A 1 152 ? 4.216 0.178 -12.739 1.00 96.94 152 GLY A CA 1
ATOM 1235 C C . GLY A 1 152 ? 4.320 -1.095 -11.900 1.00 96.94 152 GLY A C 1
ATOM 1236 O O . GLY A 1 152 ? 3.591 -2.038 -12.198 1.00 96.94 152 GLY A O 1
ATOM 1237 N N . ALA A 1 153 ? 5.174 -1.139 -10.872 1.00 97.50 153 ALA A N 1
ATOM 1238 C CA . ALA A 1 153 ? 5.290 -2.302 -9.994 1.00 97.50 153 ALA A CA 1
ATOM 1239 C C . ALA A 1 153 ? 5.665 -1.921 -8.554 1.00 97.50 153 ALA A C 1
ATOM 1241 O O . ALA A 1 153 ? 6.554 -1.099 -8.323 1.00 97.50 153 ALA A O 1
ATOM 1242 N N . ILE A 1 154 ? 5.032 -2.569 -7.575 1.00 97.44 154 ILE A N 1
ATOM 1243 C CA . ILE A 1 154 ? 5.362 -2.452 -6.147 1.00 97.44 154 ILE A CA 1
ATOM 1244 C C . ILE A 1 154 ? 5.965 -3.765 -5.646 1.00 97.44 154 ILE A C 1
ATOM 1246 O O . ILE A 1 154 ? 5.489 -4.842 -5.993 1.00 97.44 154 ILE A O 1
ATOM 1250 N N . PHE A 1 155 ? 7.033 -3.702 -4.860 1.00 97.31 155 PHE A N 1
ATOM 1251 C CA . PHE A 1 155 ? 7.664 -4.893 -4.299 1.00 97.31 155 PHE A CA 1
ATOM 1252 C C . PHE A 1 155 ? 6.950 -5.283 -3.009 1.00 97.31 155 PHE A C 1
ATOM 1254 O O . PHE A 1 155 ? 6.788 -4.434 -2.148 1.00 97.31 155 PHE A O 1
ATOM 1261 N N . LEU A 1 156 ? 6.496 -6.518 -2.840 1.00 97.88 156 LEU A N 1
ATOM 1262 C CA . LEU A 1 156 ? 5.840 -6.971 -1.613 1.00 97.88 156 LEU A CA 1
ATOM 1263 C C . LEU A 1 156 ? 6.253 -8.410 -1.306 1.00 97.88 156 LEU A C 1
ATOM 1265 O O . LEU A 1 156 ? 6.167 -9.283 -2.168 1.00 97.88 156 LEU A O 1
ATOM 1269 N N . ALA A 1 157 ? 6.698 -8.655 -0.076 1.00 96.94 157 ALA A N 1
ATOM 1270 C CA . ALA A 1 157 ? 7.115 -9.948 0.456 1.00 96.94 157 ALA A CA 1
ATOM 1271 C C . ALA A 1 157 ? 8.030 -10.759 -0.484 1.00 96.94 157 ALA A C 1
ATOM 1273 O O . ALA A 1 157 ? 7.895 -11.976 -0.597 1.00 96.94 157 ALA A O 1
ATOM 1274 N N . GLY A 1 158 ? 8.975 -10.103 -1.161 1.00 95.94 158 GLY A N 1
ATOM 1275 C CA . GLY A 1 158 ? 9.910 -10.777 -2.069 1.00 95.94 158 GLY A CA 1
ATOM 1276 C C . GLY A 1 158 ? 9.473 -10.836 -3.539 1.00 95.94 158 GLY A C 1
ATOM 1277 O O . GLY A 1 158 ? 10.172 -11.452 -4.340 1.00 95.94 158 GLY A O 1
ATOM 1278 N N . LYS A 1 159 ? 8.339 -10.228 -3.917 1.00 96.19 159 LYS A N 1
ATOM 1279 C CA . LYS A 1 159 ? 7.781 -10.290 -5.279 1.00 96.19 159 LYS A CA 1
ATOM 1280 C C . LYS A 1 159 ? 7.478 -8.906 -5.839 1.00 96.19 159 LYS A C 1
ATOM 1282 O O . LYS A 1 159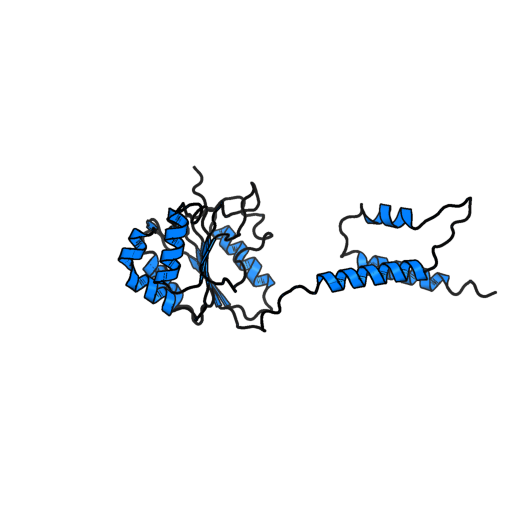 ? 6.999 -8.039 -5.118 1.00 96.19 159 LYS A O 1
ATOM 1287 N N . TRP A 1 160 ? 7.692 -8.717 -7.139 1.00 96.75 160 TRP A N 1
ATOM 1288 C CA . TRP A 1 160 ? 7.172 -7.552 -7.854 1.00 96.75 160 TRP A CA 1
ATOM 1289 C C . TRP A 1 160 ? 5.711 -7.779 -8.225 1.00 96.75 160 TRP A C 1
ATOM 1291 O O . TRP A 1 160 ? 5.367 -8.774 -8.857 1.00 96.75 160 TRP A O 1
ATOM 1301 N N . ILE A 1 161 ? 4.865 -6.848 -7.805 1.00 98.12 161 ILE A N 1
ATOM 1302 C CA . ILE A 1 161 ? 3.427 -6.839 -8.032 1.00 98.12 161 ILE A CA 1
ATOM 1303 C C . ILE A 1 161 ? 3.144 -5.755 -9.059 1.00 98.12 161 ILE A C 1
ATOM 1305 O O . ILE A 1 161 ? 3.161 -4.564 -8.747 1.00 98.12 161 ILE A O 1
ATOM 1309 N N . ASP A 1 162 ? 2.937 -6.189 -10.295 1.00 98.31 162 ASP A N 1
ATOM 1310 C CA . ASP A 1 162 ? 2.668 -5.345 -11.451 1.00 98.31 162 ASP A CA 1
ATOM 1311 C C . ASP A 1 162 ? 1.236 -5.552 -11.970 1.00 98.31 162 ASP A C 1
ATOM 1313 O O . ASP A 1 162 ? 0.394 -6.202 -11.337 1.00 98.31 162 ASP A O 1
ATOM 1317 N N . LYS A 1 163 ? 0.939 -4.964 -13.133 1.00 98.38 163 LYS A N 1
ATOM 1318 C CA . LYS A 1 163 ? -0.394 -5.024 -13.735 1.00 98.38 163 LYS A CA 1
ATOM 1319 C C . LYS A 1 163 ? -0.802 -6.453 -14.116 1.00 98.38 163 LYS A C 1
ATOM 1321 O O . LYS A 1 163 ? -1.975 -6.803 -13.981 1.00 98.38 163 LYS A O 1
ATOM 1326 N N . ASP A 1 164 ? 0.136 -7.272 -14.579 1.00 98.50 164 ASP A N 1
ATOM 1327 C CA . ASP A 1 164 ? -0.157 -8.639 -15.006 1.00 98.50 164 ASP A CA 1
ATOM 1328 C C . ASP A 1 164 ? -0.435 -9.527 -13.796 1.00 98.50 164 ASP A C 1
ATOM 1330 O O . ASP A 1 164 ? -1.410 -10.284 -13.802 1.00 98.50 164 ASP A O 1
ATOM 1334 N N . TYR A 1 165 ? 0.327 -9.350 -12.713 1.00 98.62 165 TYR A N 1
ATOM 1335 C CA . TYR A 1 165 ? 0.059 -10.025 -11.449 1.00 98.62 165 TYR A CA 1
ATOM 1336 C C . TYR A 1 165 ? -1.350 -9.700 -10.930 1.00 98.62 165 TYR A C 1
ATOM 1338 O O . TYR A 1 165 ? -2.123 -10.618 -10.652 1.00 98.62 165 TYR A O 1
ATOM 1346 N N . ILE A 1 166 ? -1.745 -8.423 -10.835 1.00 98.56 166 ILE A N 1
ATOM 1347 C CA . ILE A 1 166 ? -3.088 -8.073 -10.322 1.00 98.56 166 ILE A CA 1
ATOM 1348 C C . ILE A 1 166 ? -4.216 -8.524 -11.266 1.00 98.56 166 ILE A C 1
ATOM 1350 O O . ILE A 1 166 ? -5.303 -8.866 -10.802 1.00 98.56 166 ILE A O 1
ATOM 1354 N N . ASN A 1 167 ? -3.957 -8.618 -12.576 1.00 98.50 167 ASN A N 1
ATOM 1355 C CA . ASN A 1 167 ? -4.898 -9.174 -13.554 1.00 98.50 167 ASN A CA 1
ATOM 1356 C C . ASN A 1 167 ? -5.102 -10.685 -13.410 1.00 98.50 167 ASN A C 1
ATOM 1358 O O . ASN A 1 167 ? -6.184 -11.190 -13.710 1.00 98.50 167 ASN A O 1
ATOM 1362 N N . GLN A 1 168 ? -4.095 -11.413 -12.939 1.00 98.56 168 GLN A N 1
ATOM 1363 C CA . GLN A 1 168 ? -4.236 -12.831 -12.606 1.00 98.56 168 GLN A CA 1
ATOM 1364 C C . GLN A 1 168 ? -4.974 -13.033 -11.270 1.00 98.56 168 GLN A C 1
ATOM 1366 O O . GLN A 1 168 ? -5.542 -14.096 -11.037 1.00 98.56 168 GLN A O 1
ATOM 1371 N N . HIS A 1 169 ? -5.037 -11.998 -10.422 1.00 98.56 169 HIS A N 1
ATOM 1372 C CA . HIS A 1 169 ? -5.612 -12.047 -9.072 1.00 98.56 169 HIS A CA 1
ATOM 1373 C C . HIS A 1 169 ? -6.853 -11.149 -8.893 1.00 98.56 169 HIS A C 1
ATOM 1375 O O . HIS A 1 169 ? -7.150 -10.715 -7.780 1.00 98.56 169 HIS A O 1
ATOM 1381 N N . GLN A 1 170 ? -7.612 -10.887 -9.964 1.00 98.62 170 GLN A N 1
ATOM 1382 C CA . GLN A 1 170 ? -8.749 -9.946 -9.958 1.00 98.62 170 GLN A CA 1
ATOM 1383 C C . GLN A 1 170 ? -9.769 -10.225 -8.850 1.00 98.62 170 GLN A C 1
ATOM 1385 O O . GLN A 1 170 ? -10.202 -9.300 -8.168 1.00 98.62 170 GLN A O 1
ATOM 1390 N N . ALA A 1 171 ? -10.108 -11.498 -8.622 1.00 98.44 171 ALA A N 1
ATOM 1391 C CA . ALA A 1 171 ? -11.044 -11.885 -7.568 1.00 98.44 171 ALA A CA 1
ATOM 1392 C C . ALA A 1 171 ? -10.542 -11.483 -6.170 1.00 98.44 171 ALA A C 1
ATOM 1394 O O . ALA A 1 171 ? -11.317 -10.995 -5.355 1.00 98.44 171 ALA A O 1
ATOM 1395 N N . MET A 1 172 ? -9.240 -11.632 -5.905 1.00 98.44 172 MET A N 1
ATOM 1396 C CA . MET A 1 172 ? -8.645 -11.248 -4.624 1.00 98.44 172 MET A CA 1
ATOM 1397 C C . MET A 1 172 ? -8.542 -9.726 -4.475 1.00 98.44 172 MET A C 1
ATOM 1399 O O . MET A 1 172 ? -8.763 -9.213 -3.383 1.00 98.44 172 MET A O 1
ATOM 1403 N N . MET A 1 173 ? -8.259 -8.997 -5.558 1.00 98.62 173 MET A N 1
ATOM 1404 C CA . MET A 1 173 ? -8.268 -7.528 -5.553 1.00 98.62 173 MET A CA 1
ATOM 1405 C C . MET A 1 173 ? -9.670 -6.975 -5.256 1.00 98.62 173 MET A C 1
ATOM 1407 O O . MET A 1 173 ? -9.815 -6.074 -4.431 1.00 98.62 173 MET A O 1
ATOM 1411 N N . SER A 1 174 ? -10.704 -7.568 -5.859 1.00 98.44 174 SER A N 1
ATOM 1412 C CA . SER A 1 174 ? -12.102 -7.223 -5.588 1.00 98.44 174 SER A CA 1
ATOM 1413 C C . SER A 1 174 ? -12.524 -7.591 -4.158 1.00 98.44 174 SER A C 1
ATOM 1415 O O . SER A 1 174 ? -13.150 -6.777 -3.475 1.00 98.44 174 SER A O 1
ATOM 1417 N N . GLU A 1 175 ? -12.118 -8.765 -3.649 1.00 98.00 175 GLU A N 1
ATOM 1418 C CA . GLU A 1 175 ? -12.342 -9.153 -2.245 1.00 98.00 175 GLU A CA 1
ATOM 1419 C C . GLU A 1 175 ? -11.708 -8.135 -1.289 1.00 98.00 175 GLU A C 1
ATOM 1421 O O . GLU A 1 175 ? -12.375 -7.685 -0.359 1.00 98.00 175 GLU A O 1
ATOM 1426 N N . ILE A 1 176 ? -10.453 -7.737 -1.535 1.00 98.00 176 ILE A N 1
ATOM 1427 C CA . ILE A 1 176 ? -9.764 -6.704 -0.752 1.00 98.00 176 ILE A CA 1
ATOM 1428 C C . ILE A 1 176 ? -10.600 -5.427 -0.750 1.00 98.00 176 ILE A C 1
ATOM 1430 O O . ILE A 1 176 ? -11.017 -5.003 0.319 1.00 98.00 176 ILE A O 1
ATOM 1434 N N . GLY A 1 177 ? -10.911 -4.868 -1.921 1.00 97.62 177 GLY A N 1
ATOM 1435 C CA . GLY A 1 177 ? -11.666 -3.620 -2.036 1.00 97.62 177 GLY A CA 1
ATOM 1436 C C . GLY A 1 177 ? -13.017 -3.640 -1.319 1.00 97.62 177 GLY A C 1
ATOM 1437 O O . GLY A 1 177 ? -13.305 -2.769 -0.502 1.00 97.62 177 GLY A O 1
ATOM 1438 N N . SER A 1 178 ? -13.811 -4.689 -1.545 1.00 97.12 178 SER A N 1
ATOM 1439 C CA . SER A 1 178 ? -15.135 -4.859 -0.923 1.00 97.12 178 SER A CA 1
ATOM 1440 C C . SER A 1 178 ? -15.104 -5.111 0.591 1.00 97.12 178 SER A C 1
ATOM 1442 O O . SER A 1 178 ? -16.133 -4.966 1.250 1.00 97.12 178 SER A O 1
ATOM 1444 N N . SER A 1 179 ? -13.945 -5.480 1.147 1.00 97.12 179 SER A N 1
ATOM 1445 C CA . SER A 1 179 ? -13.765 -5.696 2.588 1.00 97.12 179 SER A CA 1
ATOM 1446 C C . SER A 1 179 ? -13.465 -4.405 3.358 1.00 97.12 179 SER A C 1
ATOM 1448 O O . SER A 1 179 ? -13.482 -4.415 4.589 1.00 97.12 179 SER A O 1
ATOM 1450 N N . LEU A 1 180 ? -13.156 -3.307 2.663 1.00 96.19 180 LEU A N 1
ATOM 1451 C CA . LEU A 1 180 ? -12.950 -1.997 3.275 1.00 96.19 180 LEU A CA 1
ATOM 1452 C C . LEU A 1 180 ? -14.277 -1.230 3.352 1.00 96.19 180 LEU A C 1
ATOM 1454 O O . LEU A 1 180 ? -15.278 -1.580 2.722 1.00 96.19 180 LEU A O 1
ATOM 1458 N N . LYS A 1 181 ? -14.293 -0.148 4.134 1.00 94.56 181 LYS A N 1
ATOM 1459 C CA . LYS A 1 181 ? -15.437 0.760 4.174 1.00 94.56 181 LYS A CA 1
ATOM 1460 C C . LYS A 1 181 ? -15.681 1.357 2.782 1.00 94.56 181 LYS A C 1
ATOM 1462 O O . LYS A 1 181 ? -14.748 1.630 2.034 1.00 94.56 181 LYS A O 1
ATOM 1467 N N . LYS A 1 182 ? -16.945 1.619 2.442 1.00 91.25 182 LYS A N 1
ATOM 1468 C CA . LYS A 1 182 ? -17.282 2.367 1.224 1.00 91.25 182 LYS A CA 1
ATOM 1469 C C . LYS A 1 182 ? -16.609 3.748 1.244 1.00 91.25 182 LYS A C 1
ATOM 1471 O O . LYS A 1 182 ? -16.761 4.463 2.234 1.00 91.25 182 LYS A O 1
ATOM 1476 N N . GLY A 1 183 ? -15.935 4.104 0.148 1.00 90.44 183 GLY A N 1
ATOM 1477 C CA . GLY A 1 183 ? -15.144 5.338 0.046 1.00 90.44 183 GLY A CA 1
ATOM 1478 C C . GLY A 1 183 ? -13.869 5.298 0.888 1.00 90.44 183 GLY A C 1
ATOM 1479 O O . GLY A 1 183 ? -13.459 6.320 1.421 1.00 90.44 183 GLY A O 1
ATOM 1480 N N . ALA A 1 184 ? -13.314 4.106 1.132 1.00 94.75 184 ALA A N 1
ATOM 1481 C CA . ALA A 1 184 ? -12.010 3.989 1.762 1.00 94.75 184 ALA A CA 1
ATOM 1482 C C . ALA A 1 184 ? -10.895 4.280 0.757 1.00 94.75 184 ALA A C 1
ATOM 1484 O O . ALA A 1 184 ? -10.954 3.852 -0.397 1.00 94.75 184 ALA A O 1
ATOM 1485 N N . ASP A 1 185 ? -9.832 4.903 1.253 1.00 96.62 185 ASP A N 1
ATOM 1486 C CA . ASP A 1 185 ? -8.665 5.221 0.441 1.00 96.62 185 ASP A CA 1
ATOM 1487 C C . ASP A 1 185 ? -7.625 4.100 0.486 1.00 96.62 185 ASP A C 1
ATOM 1489 O O . ASP A 1 185 ? -7.312 3.554 1.551 1.00 96.62 185 ASP A O 1
ATOM 1493 N N . LEU A 1 186 ? -6.997 3.832 -0.657 1.00 97.56 186 LEU A N 1
ATOM 1494 C CA . LEU A 1 186 ? -5.783 3.034 -0.774 1.00 97.56 186 LEU A CA 1
ATOM 1495 C C . LEU A 1 186 ? -4.591 3.926 -1.133 1.00 97.56 186 LEU A C 1
ATOM 1497 O O . LEU A 1 186 ? -4.495 4.480 -2.227 1.00 97.56 186 LEU A O 1
ATOM 1501 N N . LYS A 1 187 ? -3.623 4.018 -0.225 1.00 96.75 187 LYS A N 1
ATOM 1502 C CA . LYS A 1 187 ? -2.401 4.804 -0.410 1.00 96.75 187 LYS A CA 1
ATOM 1503 C C . LYS A 1 187 ? -1.197 3.903 -0.619 1.00 96.75 187 LYS A C 1
ATOM 1505 O O . LYS A 1 187 ? -0.829 3.127 0.261 1.00 96.75 187 LYS A O 1
ATOM 1510 N N . LEU A 1 188 ? -0.560 4.031 -1.776 1.00 96.81 188 LEU A N 1
ATOM 1511 C CA . LEU A 1 188 ? 0.614 3.264 -2.174 1.00 96.81 188 LEU A CA 1
ATOM 1512 C C . LEU A 1 188 ? 1.866 4.140 -2.042 1.00 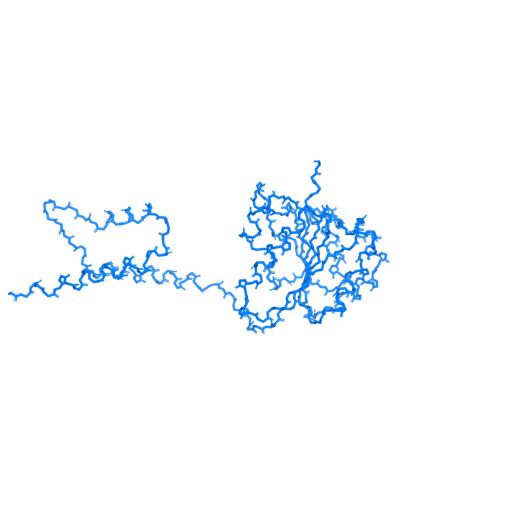96.81 188 LEU A C 1
ATOM 1514 O O . LEU A 1 188 ? 2.231 4.888 -2.951 1.00 96.81 188 LEU A O 1
ATOM 1518 N N . TYR A 1 189 ? 2.529 4.042 -0.891 1.00 93.12 189 TYR A N 1
ATOM 1519 C CA . TYR A 1 189 ? 3.808 4.691 -0.627 1.00 93.12 189 TYR A CA 1
ATOM 1520 C C . TYR A 1 189 ? 4.940 3.838 -1.198 1.00 93.12 189 TYR A C 1
ATOM 1522 O O . TYR A 1 189 ? 5.390 2.881 -0.567 1.00 93.12 189 TYR A O 1
ATOM 1530 N N . GLY A 1 190 ? 5.407 4.203 -2.389 1.00 90.56 190 GLY A N 1
ATOM 1531 C CA . GLY A 1 190 ? 6.573 3.603 -3.021 1.00 90.56 190 GLY A CA 1
ATOM 1532 C C . GLY A 1 190 ? 7.112 4.486 -4.140 1.00 90.56 190 GLY A C 1
ATOM 1533 O O . GLY A 1 190 ? 6.345 5.032 -4.934 1.00 90.56 190 GLY A O 1
ATOM 1534 N N . CYS A 1 191 ? 8.439 4.608 -4.205 1.00 87.19 191 CYS A N 1
ATOM 1535 C CA . CYS A 1 191 ? 9.111 5.512 -5.134 1.00 87.19 191 CYS A CA 1
ATOM 1536 C C . CYS A 1 191 ? 8.730 5.262 -6.594 1.00 87.19 191 CYS A C 1
ATOM 1538 O O . CYS A 1 191 ? 8.813 4.137 -7.087 1.00 87.19 191 CYS A O 1
ATOM 1540 N N . ASN A 1 192 ? 8.427 6.342 -7.314 1.00 89.31 192 ASN A N 1
ATOM 1541 C CA . ASN A 1 192 ? 8.233 6.380 -8.761 1.00 89.31 192 ASN A CA 1
ATOM 1542 C C . ASN A 1 192 ? 7.144 5.432 -9.293 1.00 89.31 192 ASN A C 1
ATOM 1544 O O . ASN A 1 192 ? 7.102 5.186 -10.504 1.00 89.31 192 ASN A O 1
ATOM 1548 N N . LEU A 1 193 ? 6.259 4.912 -8.436 1.00 94.38 193 LEU A N 1
ATOM 1549 C CA . LEU A 1 193 ? 5.259 3.914 -8.815 1.00 94.38 193 LEU A CA 1
ATOM 1550 C C . LEU A 1 193 ? 4.373 4.393 -9.972 1.00 94.38 193 LEU A C 1
ATOM 1552 O O . LEU A 1 193 ? 4.123 3.631 -10.903 1.00 94.38 193 LEU A O 1
ATOM 1556 N N . ALA A 1 194 ? 3.968 5.666 -9.948 1.00 95.56 194 ALA A N 1
ATOM 1557 C CA . ALA A 1 194 ? 3.104 6.307 -10.940 1.00 95.56 194 ALA A CA 1
ATOM 1558 C C . ALA A 1 194 ? 3.837 7.297 -11.875 1.00 95.56 194 ALA A C 1
ATOM 1560 O O . ALA A 1 194 ? 3.204 8.120 -12.538 1.00 95.56 194 ALA A O 1
ATOM 1561 N N . SER A 1 195 ? 5.170 7.231 -11.937 1.00 92.19 195 SER A N 1
ATOM 1562 C CA . SER A 1 195 ? 6.024 8.191 -12.665 1.00 92.19 195 SER A CA 1
ATOM 1563 C C . SER A 1 195 ? 5.787 8.249 -14.185 1.00 92.19 195 SER A C 1
ATOM 1565 O O . SER A 1 195 ? 6.012 9.288 -14.803 1.00 92.19 195 SER A O 1
ATOM 1567 N N . GLY A 1 196 ? 5.312 7.165 -14.811 1.00 92.44 196 GLY A N 1
ATOM 1568 C CA . GLY A 1 196 ? 5.079 7.092 -16.258 1.00 92.44 196 GLY A CA 1
ATOM 1569 C C . GLY A 1 196 ? 3.731 6.487 -16.648 1.00 92.44 196 GLY A C 1
ATOM 1570 O O . GLY A 1 196 ? 2.897 6.166 -15.806 1.00 92.44 196 GLY A O 1
ATOM 1571 N N . VAL A 1 197 ? 3.516 6.305 -17.957 1.00 96.31 197 VAL A N 1
ATOM 1572 C CA . VAL A 1 197 ? 2.268 5.734 -18.508 1.00 96.31 197 VAL A CA 1
ATOM 1573 C C . VAL A 1 197 ? 1.984 4.339 -17.940 1.00 96.31 197 VAL A C 1
ATOM 1575 O O . VAL A 1 197 ? 0.845 4.052 -17.577 1.00 96.31 197 VAL A O 1
ATOM 1578 N N . SER A 1 198 ? 3.017 3.497 -17.810 1.00 94.94 198 SER A N 1
ATOM 1579 C CA . SER A 1 198 ? 2.898 2.169 -17.189 1.00 94.94 198 SER A CA 1
ATOM 1580 C C . SER A 1 198 ? 2.442 2.269 -15.730 1.00 94.94 198 SER A C 1
ATOM 1582 O O . SER A 1 198 ? 1.443 1.662 -15.353 1.00 94.94 198 SER A O 1
ATOM 1584 N N . GLY A 1 199 ? 3.103 3.117 -14.938 1.00 97.50 199 GLY A N 1
ATOM 1585 C CA . GLY A 1 199 ? 2.767 3.394 -13.545 1.00 97.50 199 GLY A CA 1
ATOM 1586 C C . GLY A 1 199 ? 1.340 3.874 -13.339 1.00 97.50 199 GLY A C 1
ATOM 1587 O O . GLY A 1 199 ? 0.594 3.307 -12.544 1.00 97.50 199 GLY A O 1
ATOM 1588 N N . LYS A 1 200 ? 0.916 4.869 -14.117 1.00 98.19 200 LYS A N 1
ATOM 1589 C CA . LYS A 1 200 ? -0.466 5.363 -14.086 1.00 98.19 200 LYS A CA 1
ATOM 1590 C C . LYS A 1 200 ? -1.462 4.276 -14.495 1.00 98.19 200 LYS A C 1
ATOM 1592 O O . LYS A 1 200 ? -2.487 4.117 -13.844 1.00 98.19 200 LYS A O 1
ATOM 1597 N N . SER A 1 201 ? -1.145 3.473 -15.518 1.00 98.25 201 SER A N 1
ATOM 1598 C CA . SER A 1 201 ? -1.974 2.327 -15.923 1.00 98.25 201 SER A CA 1
ATOM 1599 C C . SER A 1 201 ? -2.091 1.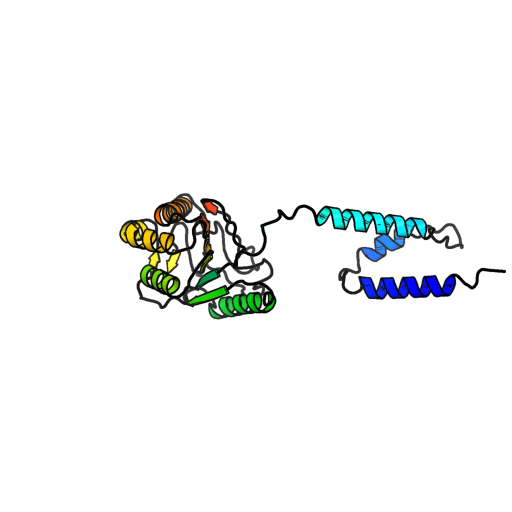271 -14.823 1.00 98.25 201 SER A C 1
ATOM 1601 O O . SER A 1 201 ? -3.170 0.703 -14.671 1.00 98.25 201 SER A O 1
ATOM 1603 N N . PHE A 1 202 ? -1.021 1.007 -14.072 1.00 98.56 202 PHE A N 1
ATOM 1604 C CA . PHE A 1 202 ? -1.050 0.115 -12.917 1.00 98.56 202 PHE A CA 1
ATOM 1605 C C . PHE A 1 202 ? -1.983 0.657 -11.828 1.00 98.56 202 PHE A C 1
ATOM 1607 O O . PHE A 1 202 ? -2.897 -0.049 -11.415 1.00 98.56 202 PHE A O 1
ATOM 1614 N N . VAL A 1 203 ? -1.823 1.922 -11.426 1.00 98.56 203 VAL A N 1
ATOM 1615 C CA . VAL A 1 203 ? -2.653 2.543 -10.376 1.00 98.56 203 VAL A CA 1
ATOM 1616 C C . VAL A 1 203 ? -4.130 2.605 -10.781 1.00 98.56 203 VAL A C 1
ATOM 1618 O O . VAL A 1 203 ? -4.989 2.231 -9.986 1.00 98.56 203 VAL A O 1
ATOM 1621 N N . ASN A 1 204 ? -4.431 2.970 -12.032 1.00 98.69 204 ASN A N 1
ATOM 1622 C CA . ASN A 1 204 ? -5.794 2.921 -12.575 1.00 98.69 204 ASN A CA 1
ATOM 1623 C C . ASN A 1 204 ? -6.389 1.516 -12.488 1.00 98.69 204 ASN A C 1
ATOM 1625 O O . ASN A 1 204 ? -7.548 1.356 -12.123 1.00 98.69 204 ASN A O 1
ATOM 1629 N N . ARG A 1 205 ? -5.594 0.489 -12.810 1.00 98.69 205 ARG A N 1
ATOM 1630 C CA . ARG A 1 205 ? -6.063 -0.894 -12.763 1.00 98.69 205 ARG A CA 1
ATOM 1631 C C . ARG A 1 205 ? -6.284 -1.378 -11.333 1.00 98.69 205 ARG A C 1
ATOM 1633 O O . ARG A 1 205 ? -7.217 -2.137 -11.097 1.00 98.69 205 ARG A O 1
ATOM 1640 N N . VAL A 1 206 ? -5.463 -0.934 -10.381 1.00 98.75 206 VAL A N 1
ATOM 1641 C CA . VAL A 1 206 ? -5.706 -1.184 -8.955 1.00 98.75 206 VAL A CA 1
ATOM 1642 C C . VAL A 1 206 ? -7.042 -0.569 -8.545 1.00 98.75 206 VAL A C 1
ATOM 1644 O O . VAL A 1 206 ? -7.884 -1.307 -8.048 1.00 98.75 206 VAL A O 1
ATOM 1647 N N . ALA A 1 207 ? -7.267 0.720 -8.826 1.00 98.62 207 ALA A N 1
ATOM 1648 C CA . ALA A 1 207 ? -8.527 1.408 -8.525 1.00 98.62 207 ALA A CA 1
ATOM 1649 C C . ALA A 1 207 ? -9.741 0.717 -9.167 1.00 98.62 207 ALA A C 1
ATOM 1651 O O . ALA A 1 207 ? -10.759 0.511 -8.516 1.00 98.62 207 ALA A O 1
ATOM 1652 N N . GLU A 1 208 ? -9.625 0.287 -10.425 1.00 98.56 208 GLU A N 1
ATOM 1653 C CA . GLU A 1 208 ? -10.687 -0.438 -11.123 1.00 98.56 208 GLU A CA 1
ATOM 1654 C C . GLU A 1 208 ? -11.011 -1.782 -10.452 1.00 98.56 208 GLU A C 1
ATOM 1656 O O . GLU A 1 208 ? -12.177 -2.122 -10.268 1.00 98.56 208 GLU A O 1
ATOM 1661 N N . LEU A 1 209 ? -9.999 -2.561 -10.068 1.00 98.62 209 LEU A N 1
ATOM 1662 C CA . LEU A 1 209 ? -10.221 -3.884 -9.483 1.00 98.62 209 LEU A CA 1
ATOM 1663 C C . LEU A 1 209 ? -10.695 -3.828 -8.030 1.00 98.62 209 LEU A C 1
ATOM 1665 O O . LEU A 1 209 ? -11.457 -4.700 -7.613 1.00 98.62 209 LEU A O 1
ATOM 1669 N N . THR A 1 210 ? -10.248 -2.835 -7.260 1.00 98.38 210 THR A N 1
ATOM 1670 C CA . THR A 1 210 ? -10.629 -2.676 -5.850 1.00 98.38 210 THR A CA 1
ATOM 1671 C C . THR A 1 210 ? -11.865 -1.800 -5.665 1.00 98.38 210 THR A C 1
ATOM 1673 O O . THR A 1 210 ? -12.500 -1.888 -4.620 1.00 98.38 210 THR A O 1
ATOM 1676 N N . GLN A 1 211 ? -12.230 -0.974 -6.651 1.00 98.19 211 GLN A N 1
ATOM 1677 C CA . GLN A 1 211 ? -13.265 0.062 -6.526 1.00 98.19 211 GLN A CA 1
ATOM 1678 C C . GLN A 1 211 ? -12.982 1.062 -5.385 1.00 98.19 211 GLN A C 1
ATOM 1680 O O . GLN A 1 211 ? -13.910 1.610 -4.792 1.00 98.19 211 GLN A O 1
ATOM 1685 N N . LEU A 1 212 ? -11.702 1.272 -5.062 1.00 97.62 212 LEU A N 1
ATOM 1686 C CA . LEU A 1 212 ? -11.243 2.240 -4.064 1.00 97.62 212 LEU A CA 1
ATOM 1687 C C . LEU A 1 212 ? -10.714 3.500 -4.743 1.00 97.62 212 LEU A C 1
ATOM 1689 O O . LEU A 1 212 ? -10.242 3.446 -5.883 1.00 97.62 212 LEU A O 1
ATOM 1693 N N . ASP A 1 213 ? -10.696 4.595 -3.994 1.00 97.88 213 ASP A N 1
ATOM 1694 C CA . ASP A 1 213 ? -9.907 5.769 -4.337 1.00 97.88 213 ASP A CA 1
ATOM 1695 C C . ASP A 1 213 ? -8.424 5.457 -4.064 1.00 97.88 213 ASP A C 1
ATOM 1697 O O . ASP A 1 213 ? -8.059 4.976 -2.988 1.00 97.88 213 ASP A O 1
ATOM 1701 N N . VAL A 1 214 ? -7.548 5.646 -5.057 1.00 98.06 214 VAL A N 1
ATOM 1702 C CA . VAL A 1 214 ? -6.142 5.205 -4.982 1.00 98.06 214 VAL A CA 1
ATOM 1703 C C . VAL A 1 214 ? -5.186 6.364 -5.198 1.00 98.06 214 VAL A C 1
ATOM 1705 O O . VAL A 1 214 ? -5.284 7.075 -6.195 1.00 98.06 214 VAL A O 1
ATOM 1708 N N . ALA A 1 215 ? -4.198 6.499 -4.314 1.00 97.00 215 ALA A N 1
ATOM 1709 C CA . ALA A 1 215 ? -3.106 7.460 -4.440 1.00 97.00 215 ALA A CA 1
ATOM 1710 C C . ALA A 1 215 ? -1.742 6.767 -4.493 1.00 97.00 215 ALA A C 1
ATOM 1712 O O . ALA A 1 215 ? -1.488 5.821 -3.747 1.00 97.00 215 ALA A O 1
ATOM 1713 N N . ALA A 1 216 ? -0.835 7.271 -5.328 1.00 95.62 216 ALA A N 1
ATOM 1714 C CA . ALA A 1 216 ? 0.535 6.783 -5.452 1.00 95.62 216 ALA A CA 1
ATOM 1715 C C . ALA A 1 216 ? 1.517 7.926 -5.754 1.00 95.62 216 ALA A C 1
ATOM 1717 O O . ALA A 1 216 ? 1.140 8.957 -6.316 1.00 95.62 216 ALA A O 1
ATOM 1718 N N . SER A 1 217 ? 2.790 7.727 -5.411 1.00 91.38 217 SER A N 1
ATOM 1719 C CA . SER A 1 217 ? 3.847 8.693 -5.726 1.00 91.38 217 SER A CA 1
ATOM 1720 C C . SER A 1 217 ? 4.314 8.570 -7.178 1.00 91.38 217 SER A C 1
ATOM 1722 O O . SER A 1 217 ? 4.415 7.478 -7.751 1.00 91.38 217 SER A O 1
ATOM 1724 N N . THR A 1 218 ? 4.595 9.720 -7.779 1.00 85.50 218 THR A N 1
ATOM 1725 C CA . THR A 1 218 ? 5.181 9.870 -9.117 1.00 85.50 218 THR A CA 1
ATOM 1726 C C . THR A 1 218 ? 6.681 10.141 -9.081 1.00 85.50 218 THR A C 1
ATOM 1728 O O . THR A 1 218 ? 7.318 10.085 -10.131 1.00 85.50 218 THR A O 1
ATOM 1731 N N . ASP A 1 219 ? 7.241 10.399 -7.901 1.00 81.31 219 ASP A N 1
ATOM 1732 C CA . ASP A 1 219 ? 8.631 10.778 -7.685 1.00 81.31 219 ASP A CA 1
ATOM 1733 C C . ASP A 1 219 ? 9.277 9.937 -6.567 1.00 81.31 219 ASP A C 1
ATOM 1735 O O . ASP A 1 219 ? 8.792 8.867 -6.178 1.00 81.31 219 ASP A O 1
ATOM 1739 N N . THR A 1 220 ? 10.448 10.358 -6.092 1.00 77.00 220 THR A N 1
ATOM 1740 C CA . THR A 1 220 ? 11.117 9.666 -4.995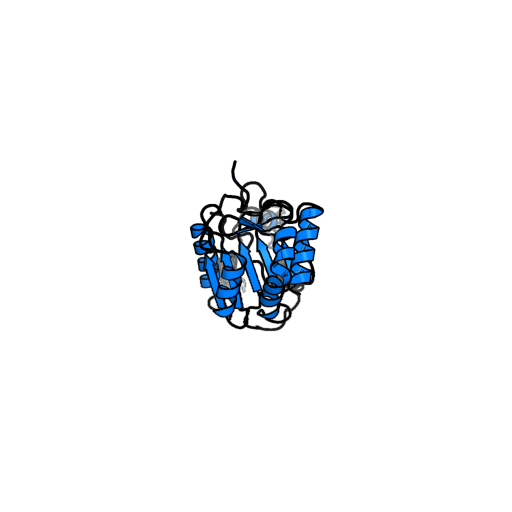 1.00 77.00 220 THR A CA 1
ATOM 1741 C C . THR A 1 220 ? 10.398 9.944 -3.675 1.00 77.00 220 THR A C 1
ATOM 1743 O O . THR A 1 220 ? 10.490 11.034 -3.111 1.00 77.00 220 THR A O 1
ATOM 1746 N N . THR A 1 221 ? 9.765 8.907 -3.133 1.00 68.81 221 THR A N 1
ATOM 1747 C CA . THR A 1 221 ? 9.123 8.925 -1.820 1.00 68.81 221 THR A CA 1
ATOM 1748 C C . THR A 1 221 ? 10.134 8.654 -0.701 1.00 68.81 221 THR A C 1
ATOM 1750 O O . THR A 1 221 ? 10.845 7.645 -0.729 1.00 68.81 221 THR A O 1
ATOM 1753 N N . GLY A 1 222 ? 10.202 9.500 0.324 1.00 68.94 222 GLY A N 1
ATOM 1754 C CA . GLY A 1 222 ? 11.093 9.255 1.457 1.00 68.94 222 GLY A CA 1
ATOM 1755 C C . GLY A 1 222 ? 11.428 10.479 2.294 1.00 68.94 222 GLY A C 1
ATOM 1756 O O . GLY A 1 222 ? 10.773 11.517 2.239 1.00 68.94 222 GLY A O 1
ATOM 1757 N N . GLY A 1 223 ? 12.481 10.333 3.093 1.00 60.91 223 GLY A N 1
ATOM 1758 C CA . GLY A 1 223 ? 12.989 11.382 3.966 1.00 60.91 223 GLY A CA 1
ATOM 1759 C C . GLY A 1 223 ? 13.309 12.690 3.260 1.00 60.91 223 GLY A C 1
ATOM 1760 O O . GLY A 1 223 ? 13.975 12.666 2.238 1.00 60.91 223 GLY A O 1
ATOM 1761 N N . VAL A 1 224 ? 12.980 13.831 3.875 1.00 57.28 224 VAL A N 1
ATOM 1762 C CA . VAL A 1 224 ? 13.132 15.195 3.307 1.00 57.28 224 VAL A CA 1
ATOM 1763 C C . VAL A 1 224 ? 14.581 15.577 2.923 1.00 57.28 224 VAL A C 1
ATOM 1765 O O . VAL A 1 224 ? 14.832 16.630 2.336 1.00 57.28 224 VAL A O 1
ATOM 1768 N N . LYS A 1 225 ? 15.584 14.741 3.219 1.00 55.31 225 LYS A N 1
ATOM 1769 C CA . LYS A 1 225 ? 16.935 14.936 2.675 1.00 55.31 225 LYS A CA 1
ATOM 1770 C C . LYS A 1 225 ? 16.926 14.615 1.173 1.00 55.31 225 LYS A C 1
ATOM 1772 O O . LYS A 1 225 ? 16.410 13.586 0.771 1.00 55.31 225 LYS A O 1
ATOM 1777 N N . GLN A 1 226 ? 17.563 15.473 0.370 1.00 54.62 226 GLN A N 1
ATOM 1778 C CA . GLN A 1 226 ? 17.764 15.293 -1.083 1.00 54.62 226 GLN A CA 1
ATOM 1779 C C . GLN A 1 226 ? 16.511 15.469 -1.971 1.00 54.62 226 GLN A C 1
ATOM 1781 O O . GLN A 1 226 ? 16.513 15.034 -3.116 1.00 54.62 226 GLN A O 1
ATOM 1786 N N . GLY A 1 227 ? 15.474 16.174 -1.497 1.00 59.34 227 GLY A N 1
ATOM 1787 C CA . GLY A 1 227 ? 14.312 16.538 -2.327 1.00 59.34 227 GLY A CA 1
ATOM 1788 C C . GLY A 1 227 ? 13.223 15.466 -2.424 1.00 59.34 227 GLY A C 1
ATOM 1789 O O . GLY A 1 227 ? 12.282 15.633 -3.193 1.00 59.34 227 GLY A O 1
ATOM 1790 N N . HIS A 1 228 ? 13.328 14.391 -1.639 1.00 71.19 228 HIS A N 1
ATOM 1791 C CA . HIS A 1 228 ? 12.263 13.401 -1.494 1.00 71.19 228 HIS A CA 1
ATOM 1792 C C . HIS A 1 228 ? 11.143 13.950 -0.607 1.00 71.19 228 HIS A C 1
ATOM 1794 O O . HIS A 1 228 ? 11.377 14.783 0.276 1.00 71.19 228 HIS A O 1
ATOM 1800 N N . ASN A 1 229 ? 9.925 13.475 -0.825 1.00 77.38 229 ASN A N 1
ATOM 1801 C CA . ASN A 1 229 ? 8.768 13.859 -0.029 1.00 77.38 229 ASN A CA 1
ATOM 1802 C C . ASN A 1 229 ? 7.876 12.630 0.234 1.00 77.38 229 ASN A C 1
ATOM 1804 O O . ASN A 1 229 ? 8.180 11.523 -0.198 1.00 77.38 229 ASN A O 1
ATOM 1808 N N . TRP A 1 230 ? 6.795 12.802 0.991 1.00 84.88 230 TRP A N 1
ATOM 1809 C CA . TRP A 1 230 ? 5.815 11.737 1.254 1.00 84.88 230 TRP A CA 1
ATOM 1810 C C . TRP A 1 230 ? 4.480 11.979 0.542 1.00 84.88 230 TRP A C 1
ATOM 1812 O O . TRP A 1 230 ? 3.445 11.448 0.953 1.00 84.88 230 TRP A O 1
ATOM 1822 N N . LYS A 1 231 ? 4.481 12.838 -0.476 1.00 85.62 231 LYS A N 1
ATOM 1823 C CA . LYS A 1 231 ? 3.302 13.186 -1.252 1.00 85.62 231 LYS A CA 1
ATOM 1824 C C . LYS A 1 231 ? 3.004 12.063 -2.251 1.00 85.62 231 LYS A C 1
ATOM 1826 O O . LYS A 1 231 ? 3.862 11.282 -2.655 1.00 85.62 231 LYS A O 1
ATOM 1831 N N . LEU A 1 232 ? 1.716 11.928 -2.543 1.00 90.75 232 LEU A N 1
ATOM 1832 C CA . LEU A 1 232 ? 1.180 11.004 -3.532 1.00 90.75 232 LEU A CA 1
ATOM 1833 C C . LEU A 1 232 ? 0.522 11.864 -4.612 1.00 90.75 232 LEU A C 1
ATOM 1835 O O . LEU A 1 232 ? -0.606 12.335 -4.442 1.00 90.75 232 LEU A O 1
ATOM 1839 N N . GLU A 1 233 ? 1.278 12.178 -5.663 1.00 92.81 233 GLU A N 1
ATOM 1840 C CA . GLU A 1 233 ? 0.881 13.158 -6.683 1.00 92.81 233 GLU A CA 1
ATOM 1841 C C . GLU A 1 233 ? -0.110 12.592 -7.695 1.00 92.81 233 GLU A C 1
ATOM 1843 O O . GLU A 1 233 ? -0.811 13.364 -8.348 1.00 92.81 233 GLU A O 1
ATOM 1848 N N . TYR A 1 234 ? -0.153 11.268 -7.862 1.00 96.00 234 TYR A N 1
ATOM 1849 C CA . TYR A 1 234 ? -1.095 10.625 -8.764 1.00 96.00 234 TYR A CA 1
ATOM 1850 C C . TYR A 1 234 ? -2.240 10.005 -7.983 1.00 96.00 234 TYR A C 1
ATOM 1852 O O . TYR A 1 234 ? -2.013 9.241 -7.046 1.00 96.00 234 TYR A O 1
ATOM 1860 N N . GLN A 1 235 ? -3.463 10.337 -8.385 1.00 97.12 235 GLN A N 1
ATOM 1861 C CA . GLN A 1 235 ? -4.683 9.917 -7.711 1.00 97.12 235 GLN A CA 1
ATOM 1862 C C . GLN A 1 235 ? -5.726 9.471 -8.735 1.00 97.12 235 GLN A C 1
ATOM 1864 O O . GLN A 1 235 ? -5.796 10.009 -9.844 1.00 97.12 235 GLN A O 1
ATOM 1869 N N . VAL A 1 236 ? -6.522 8.482 -8.347 1.00 97.25 236 VAL A N 1
ATOM 1870 C CA . VAL A 1 236 ? -7.690 7.986 -9.072 1.00 97.25 236 VAL A CA 1
ATOM 1871 C C . VAL A 1 236 ? -8.844 8.000 -8.085 1.00 97.25 236 VAL A C 1
ATOM 1873 O O . VAL A 1 236 ? -8.771 7.303 -7.077 1.00 97.25 236 VAL A O 1
ATOM 1876 N N . GLY A 1 237 ? -9.871 8.799 -8.370 1.00 95.12 237 GLY A N 1
ATOM 1877 C CA . GLY A 1 237 ? -10.932 9.080 -7.404 1.00 95.12 237 GLY A CA 1
ATOM 1878 C C . GLY A 1 237 ? -10.575 10.221 -6.442 1.00 95.12 237 GLY A C 1
ATOM 1879 O O . GLY A 1 237 ? -9.707 11.037 -6.761 1.00 95.12 237 GLY A O 1
ATOM 1880 N N . ASN A 1 238 ? -11.259 10.299 -5.300 1.00 92.38 238 ASN A N 1
ATOM 1881 C CA . ASN A 1 238 ? -11.077 11.354 -4.296 1.00 92.38 238 ASN A CA 1
ATOM 1882 C C . ASN A 1 238 ? -10.357 10.807 -3.066 1.00 92.38 238 ASN A C 1
ATOM 1884 O O . ASN A 1 238 ? -10.792 9.822 -2.492 1.00 92.38 238 ASN A O 1
ATOM 1888 N N . ILE A 1 239 ? -9.271 11.457 -2.648 1.00 90.06 239 ILE A N 1
ATOM 1889 C CA . ILE A 1 239 ? -8.510 11.051 -1.462 1.00 90.06 239 ILE A CA 1
ATOM 1890 C C . ILE A 1 239 ? -8.896 11.954 -0.298 1.00 90.06 239 ILE A C 1
ATOM 1892 O O . ILE A 1 239 ? -8.384 13.069 -0.175 1.00 90.06 239 ILE A O 1
ATOM 1896 N N . ASP A 1 240 ? -9.779 11.451 0.557 1.00 83.06 240 ASP A N 1
ATOM 1897 C CA . ASP A 1 240 ? -10.351 12.205 1.678 1.00 83.06 240 ASP A CA 1
ATOM 1898 C C . ASP A 1 240 ? -9.544 12.030 2.977 1.00 83.06 240 ASP A C 1
ATOM 1900 O O . ASP A 1 240 ? -9.612 12.848 3.899 1.00 83.06 240 ASP A O 1
ATOM 1904 N N . SER A 1 241 ? -8.747 10.965 3.070 1.00 77.50 241 SER A N 1
ATOM 1905 C CA . SER A 1 241 ? -7.996 10.627 4.277 1.00 77.50 241 SER A CA 1
ATOM 1906 C C . SER A 1 241 ? -6.674 11.388 4.392 1.00 77.50 241 SER A C 1
ATOM 1908 O O . SER A 1 241 ? -5.998 11.743 3.418 1.00 77.50 241 SER A O 1
ATOM 1910 N N . ARG A 1 242 ? -6.211 11.570 5.629 1.00 80.31 242 ARG A N 1
ATOM 1911 C CA . ARG A 1 242 ? -4.969 12.302 5.931 1.00 80.31 242 ARG A CA 1
ATOM 1912 C C . ARG A 1 242 ? -3.711 11.560 5.481 1.00 80.31 242 ARG A C 1
ATOM 1914 O O . ARG A 1 242 ? -3.644 10.335 5.505 1.00 80.31 242 ARG A O 1
ATOM 1921 N N . SER A 1 243 ? -2.666 12.295 5.094 1.00 79.88 243 SER A N 1
ATOM 1922 C CA . SER A 1 243 ? -1.372 11.680 4.756 1.00 79.88 243 SER A CA 1
ATOM 1923 C C . SER A 1 243 ? -0.800 10.874 5.933 1.00 79.88 243 SER A C 1
ATOM 1925 O O . SER A 1 243 ? -0.849 11.300 7.097 1.00 79.88 243 SER A O 1
ATOM 1927 N N . LEU A 1 244 ? -0.203 9.722 5.615 1.00 75.12 244 LEU A N 1
ATOM 1928 C CA . LEU A 1 244 ? 0.494 8.859 6.562 1.00 75.12 244 LEU A CA 1
ATOM 1929 C C . LEU A 1 244 ? 1.668 9.589 7.231 1.00 75.12 244 LEU A C 1
ATOM 1931 O O . LEU A 1 244 ? 1.834 9.506 8.450 1.00 75.12 244 LEU A O 1
ATOM 1935 N N . PHE A 1 245 ? 2.411 10.385 6.463 1.00 73.06 245 PHE A N 1
ATOM 1936 C CA . PHE A 1 245 ? 3.554 11.161 6.936 1.00 73.06 245 PHE A CA 1
ATOM 1937 C C . PHE A 1 245 ? 3.279 12.659 6.765 1.00 73.06 245 PHE A C 1
ATOM 1939 O O . PHE A 1 245 ? 2.866 13.110 5.694 1.00 73.06 245 PHE A O 1
ATOM 1946 N N . SER A 1 246 ? 3.490 13.436 7.829 1.00 64.69 246 SER A N 1
ATOM 1947 C CA . SER A 1 246 ? 3.608 14.892 7.722 1.00 64.69 246 SER A CA 1
ATOM 1948 C C . SER A 1 246 ? 4.996 15.245 7.187 1.00 64.69 246 SER A C 1
ATOM 1950 O O . SER A 1 246 ? 5.939 14.480 7.374 1.00 64.69 246 SER A O 1
ATOM 1952 N N . GLU A 1 247 ? 5.178 16.441 6.619 1.00 56.94 247 GLU A N 1
ATOM 1953 C CA . GLU A 1 247 ? 6.509 16.931 6.200 1.00 56.94 247 GLU A CA 1
ATOM 1954 C C . GLU A 1 247 ? 7.558 16.905 7.335 1.00 56.94 247 GLU A C 1
ATOM 1956 O O . GLU A 1 247 ? 8.766 16.941 7.108 1.00 56.94 247 GLU A O 1
ATOM 1961 N N . THR A 1 248 ? 7.104 16.832 8.587 1.00 53.84 248 THR A N 1
ATOM 1962 C CA . THR A 1 248 ? 7.937 16.813 9.790 1.00 53.84 248 THR A CA 1
ATOM 1963 C C . THR A 1 248 ? 8.368 15.413 10.246 1.00 53.84 248 THR A C 1
ATOM 1965 O O . THR A 1 248 ? 9.311 15.310 11.038 1.00 53.84 248 THR A O 1
ATOM 1968 N N . LEU A 1 249 ? 7.744 14.335 9.755 1.00 61.03 249 LEU A N 1
ATOM 1969 C CA . LEU A 1 249 ? 7.986 12.953 10.183 1.00 61.03 249 LEU A CA 1
ATOM 1970 C C . LEU A 1 249 ? 8.438 12.064 9.007 1.00 61.03 249 LEU A C 1
ATOM 1972 O O . LEU A 1 249 ? 7.741 12.010 8.003 1.00 61.03 249 LEU A O 1
ATOM 1976 N N . PRO A 1 250 ? 9.531 11.290 9.130 1.00 52.66 250 PRO A N 1
ATOM 1977 C CA . PRO A 1 250 ? 10.622 11.389 10.091 1.00 52.66 250 PRO A CA 1
ATOM 1978 C C . PRO A 1 250 ? 11.759 12.191 9.438 1.00 52.66 250 PRO A C 1
ATOM 1980 O O . PRO A 1 250 ? 12.411 11.689 8.528 1.00 52.66 250 PRO A O 1
ATOM 1983 N N . ARG A 1 251 ? 12.090 13.398 9.935 1.00 53.69 251 ARG A N 1
ATOM 1984 C CA . ARG A 1 251 ? 13.372 14.066 9.580 1.00 53.69 251 ARG A CA 1
ATOM 1985 C C . ARG A 1 251 ? 14.595 13.152 9.790 1.00 53.69 251 ARG A C 1
ATOM 1987 O O . ARG A 1 251 ? 15.655 13.402 9.222 1.00 53.69 251 ARG A O 1
ATOM 1994 N N . SER A 1 252 ? 14.447 12.131 10.636 1.00 55.72 252 SER A N 1
ATOM 1995 C CA . SER A 1 252 ? 15.440 11.104 10.949 1.00 55.72 252 SER A CA 1
ATOM 1996 C C . SER A 1 252 ? 15.493 9.942 9.956 1.00 55.72 252 SER A C 1
ATOM 1998 O O . SER A 1 252 ? 16.505 9.251 9.925 1.00 55.72 252 SER A O 1
ATOM 2000 N N . TYR A 1 253 ? 14.457 9.717 9.147 1.00 65.00 253 TYR A N 1
ATOM 2001 C CA . TYR A 1 253 ? 14.521 8.748 8.060 1.00 65.00 253 TYR A CA 1
ATOM 2002 C C . TYR A 1 253 ? 15.156 9.470 6.886 1.00 65.00 253 TYR A C 1
ATOM 2004 O O . TYR A 1 253 ? 14.535 10.346 6.303 1.00 65.00 253 TYR A O 1
ATOM 2012 N N . SER A 1 254 ? 16.428 9.203 6.611 1.00 61.72 254 SER A N 1
ATOM 2013 C CA . SER A 1 254 ? 17.188 9.891 5.559 1.00 61.72 254 SER A CA 1
ATOM 2014 C C . SER A 1 254 ? 17.189 9.156 4.222 1.00 61.72 254 SER A C 1
ATOM 2016 O O . SER A 1 254 ? 17.845 9.614 3.291 1.00 61.72 254 SER A O 1
ATOM 2018 N N . SER A 1 255 ? 16.491 8.027 4.142 1.00 65.50 255 SER A N 1
ATOM 2019 C CA . SER A 1 255 ? 16.530 7.123 2.996 1.00 65.50 255 SER A CA 1
ATOM 2020 C C . SER A 1 255 ? 15.295 7.295 2.112 1.00 65.50 255 SER A C 1
ATOM 2022 O O . SER A 1 255 ? 14.268 7.838 2.531 1.00 65.50 255 SER A O 1
ATOM 2024 N N . ALA A 1 256 ? 15.405 6.853 0.863 1.00 70.75 256 ALA A N 1
ATOM 2025 C CA . ALA A 1 256 ? 14.281 6.753 -0.058 1.00 70.75 256 ALA A CA 1
ATOM 2026 C C . ALA A 1 256 ? 13.641 5.364 0.045 1.00 70.75 256 ALA A C 1
ATOM 2028 O O . ALA A 1 256 ? 14.307 4.389 0.386 1.00 70.75 256 ALA A O 1
ATOM 2029 N N . LEU A 1 257 ? 12.370 5.247 -0.337 1.00 72.94 257 LEU A N 1
ATOM 2030 C CA . LEU A 1 257 ? 11.741 3.957 -0.630 1.00 72.94 257 LEU A CA 1
ATOM 2031 C C . LEU A 1 257 ? 12.191 3.395 -1.994 1.00 72.94 257 LEU A C 1
ATOM 2033 O O . LEU A 1 257 ? 11.552 2.510 -2.545 1.00 72.94 257 LEU A O 1
ATOM 2037 N N . GLY A 1 258 ? 13.262 3.904 -2.601 1.00 61.09 258 GLY A N 1
ATOM 2038 C CA . GLY A 1 258 ? 13.854 3.313 -3.801 1.00 61.09 258 GLY A CA 1
ATOM 2039 C C . GLY A 1 258 ? 14.857 2.237 -3.406 1.00 61.09 258 GLY A C 1
ATOM 2040 O O . GLY A 1 258 ? 15.399 2.289 -2.304 1.00 61.09 258 GLY A O 1
ATOM 2041 N N . PHE A 1 259 ? 15.139 1.284 -4.293 1.00 57.72 259 PHE A N 1
ATOM 2042 C CA . PHE A 1 259 ? 16.325 0.448 -4.117 1.00 57.72 259 PHE A CA 1
ATOM 2043 C C . PHE A 1 259 ? 17.559 1.357 -4.133 1.00 57.72 259 PHE A C 1
ATOM 2045 O O . PHE A 1 259 ? 17.844 2.001 -5.147 1.00 57.72 259 PHE A O 1
ATOM 2052 N N . SER A 1 260 ? 18.282 1.426 -3.016 1.00 48.81 260 SER A N 1
ATOM 2053 C CA . SER A 1 260 ? 19.655 1.925 -3.035 1.00 48.81 260 SER A CA 1
ATOM 2054 C C . SER A 1 260 ? 20.475 0.945 -3.870 1.00 48.81 260 SER A C 1
ATOM 2056 O O . SER A 1 260 ? 20.438 -0.257 -3.605 1.00 48.81 260 SER A O 1
ATOM 2058 N N . ARG A 1 261 ? 21.143 1.446 -4.914 1.00 38.34 261 ARG A N 1
ATOM 2059 C CA . ARG A 1 261 ? 22.163 0.668 -5.627 1.00 38.34 261 ARG A CA 1
ATOM 2060 C C . ARG A 1 261 ? 23.338 0.361 -4.710 1.00 38.34 261 ARG A C 1
ATOM 2062 O O . ARG A 1 261 ? 23.647 1.233 -3.866 1.00 38.34 261 ARG A O 1
#

Secondary structure (DSSP, 8-state):
---TTSHHHHHHHHHHHHHHHTTT---HHHHHHHHHTS--EETTEEPPPPHHHHHHHHHHHHHHHHHHTS----PPS----EEEEEE-TTSSSHHHHHHHHHHHHHHTTTS--EEEEEEPPTTS-HHHHHHHHHHTSSSEEEEEEE--EETTEEEETTEEEEHHHHHHTHHHHHHHHHTSPTT-EEEEE-TTTTSSHHHHHHHHHHHHHH-SEEEE-SS-BB-TGGG-B----EEES---SPPSS-TTTTTT---BSS---

Organism: NCBI:txid43661

pLDDT: mean 75.49, std 21.75, range [30.58, 98.75]

Radius of gyration: 26.6 Å; chains: 1; bounding box: 40×83×57 Å

Sequence (261 aa):
MKLDLIYPWILLLTRWVRSFFSPLFSDRHHLSKLISKLFFREGDKVTYLSGLLVLIICLMTVQQAKAVEHETEYLPANIAETELIIIDPAVHDPYMLYQALKAKFKQHLGQNNKTKIVFLRPELEPLQQIRNAIKDTADISQLSIVSHASNGAIFLAGKWIDKDYINQHQAMMSEIGSSLKKGADLKLYGCNLASGVSGKSFVNRVAELTQLDVAASTDTTGGVKQGHNWKLEYQVGNIDSRSLFSETLPRSYSSALGFSR

Foldseek 3Di:
DPPPPVVVVVVVVVVVCCVVCVVVDPDPPPVVVVVVVQWDDDDPDTDHPPVVVVVVVVVVVVVVVVVVVPPPDDDDDAPQAEEEEEEEPPFPPSVLLVVLLVVVVVVVVPHSHHYDYHYAAAPDDFLVVLLVSLVVTPAHQEYEYAAAAAAQWGDHRRDTDGQVNCVVVLVSLCSSLVSYPVQREYEYHYAQQCQDPNSLVNQVSSCVSNVYKYFADNHWDWAPPPPHHPDGPDIDDDDPDDGSDDNPPPNPTNDTSYPDD